Protein AF-A0A7S0L7X0-F1 (afdb_monomer)

Nearest PDB structures (foldseek):
  5m4y-assembly2_C  TM=2.530E-01  e=4.566E-01  Saccharomyces cerevisiae S288C
  5lg4-assembly1_A  TM=1.863E-01  e=3.570E-01  Saccharomyces cerevisiae S288C
  5k7f-assembly1_B  TM=2.219E-01  e=9.167E+00  Myxococcus xanthus DK 1622

Structure (mmCIF, N/CA/C/O backbone):
data_AF-A0A7S0L7X0-F1
#
_entry.id   AF-A0A7S0L7X0-F1
#
loop_
_atom_site.group_PDB
_atom_site.id
_atom_site.type_symbol
_atom_site.label_atom_id
_atom_site.label_alt_id
_atom_site.label_comp_id
_atom_site.label_asym_id
_atom_site.label_entity_id
_atom_site.label_seq_id
_atom_site.pdbx_PDB_ins_code
_atom_site.Cartn_x
_atom_site.Cartn_y
_atom_site.Cartn_z
_atom_site.occupancy
_atom_site.B_iso_or_equiv
_atom_site.auth_seq_id
_atom_site.auth_comp_id
_atom_site.auth_asym_id
_atom_site.auth_atom_id
_atom_site.pdbx_PDB_model_num
ATOM 1 N N . MET A 1 1 ? 13.915 9.992 -20.820 1.00 37.34 1 MET A N 1
ATOM 2 C CA . MET A 1 1 ? 14.394 9.676 -19.458 1.00 37.34 1 MET A CA 1
ATOM 3 C C . MET A 1 1 ? 13.576 10.520 -18.500 1.00 37.34 1 MET A C 1
ATOM 5 O O . MET A 1 1 ? 13.513 11.726 -18.700 1.00 37.34 1 MET A O 1
ATOM 9 N N . VAL A 1 2 ? 12.856 9.894 -17.574 1.00 39.81 2 VAL A N 1
ATOM 10 C CA . VAL A 1 2 ? 11.897 10.579 -16.695 1.00 39.81 2 VAL A CA 1
ATOM 11 C C . VAL A 1 2 ? 12.652 11.236 -15.546 1.00 39.81 2 VAL A C 1
ATOM 13 O O . VAL A 1 2 ? 13.370 10.554 -14.815 1.00 39.81 2 VAL A O 1
ATOM 16 N N . ASP A 1 3 ? 12.517 12.552 -15.397 1.00 44.00 3 ASP A N 1
ATOM 17 C CA . ASP A 1 3 ? 13.155 13.296 -14.312 1.00 44.00 3 ASP A CA 1
ATOM 18 C C . ASP A 1 3 ? 12.293 13.250 -13.047 1.00 44.00 3 ASP A C 1
ATOM 20 O O . ASP A 1 3 ? 11.391 14.060 -12.827 1.00 44.00 3 ASP A O 1
ATOM 24 N N . TYR A 1 4 ? 12.601 12.283 -12.190 1.00 47.22 4 TYR A N 1
ATOM 25 C CA . TYR A 1 4 ? 11.937 12.124 -10.906 1.00 47.22 4 TYR A CA 1
ATOM 26 C C . TYR A 1 4 ? 12.485 13.081 -9.821 1.00 47.22 4 TYR A C 1
ATOM 28 O O . TYR A 1 4 ? 11.919 13.151 -8.728 1.00 47.22 4 TYR A O 1
ATOM 36 N N . SER A 1 5 ? 13.554 13.854 -10.066 1.00 46.22 5 SER A N 1
ATOM 37 C CA . SER A 1 5 ? 14.105 14.804 -9.075 1.00 46.22 5 SER A CA 1
ATOM 38 C C . SER A 1 5 ? 13.151 15.966 -8.750 1.00 46.22 5 SER A C 1
ATOM 40 O O . SER A 1 5 ? 13.229 16.558 -7.674 1.00 46.22 5 SER A O 1
ATOM 42 N N . ARG A 1 6 ? 12.172 16.219 -9.628 1.00 50.03 6 ARG A N 1
ATOM 43 C CA . ARG A 1 6 ? 11.095 17.211 -9.453 1.00 50.03 6 ARG A CA 1
ATOM 44 C C . ARG A 1 6 ? 10.062 16.869 -8.376 1.00 50.03 6 ARG A C 1
ATOM 46 O O . ARG A 1 6 ? 9.254 17.724 -8.030 1.00 50.03 6 ARG A O 1
ATOM 53 N N . TRP A 1 7 ? 10.083 15.648 -7.843 1.00 43.09 7 TRP A N 1
ATOM 54 C CA . TRP A 1 7 ? 9.251 15.261 -6.698 1.00 43.09 7 TRP A CA 1
ATOM 55 C C . TRP A 1 7 ? 9.710 15.918 -5.387 1.00 43.09 7 TRP A C 1
ATOM 57 O O . TRP A 1 7 ? 8.875 16.127 -4.514 1.00 43.09 7 TRP A O 1
ATOM 67 N N . ASP A 1 8 ? 11.001 16.261 -5.276 1.00 45.56 8 ASP A N 1
ATOM 68 C CA . ASP A 1 8 ? 11.625 16.781 -4.046 1.00 45.56 8 ASP A CA 1
ATOM 69 C C . ASP A 1 8 ? 11.957 18.280 -4.099 1.00 45.56 8 ASP A C 1
ATOM 71 O O . ASP A 1 8 ? 12.178 18.893 -3.061 1.00 45.56 8 ASP A O 1
ATOM 75 N N . LYS A 1 9 ? 12.036 18.879 -5.293 1.00 42.06 9 LYS A N 1
ATOM 76 C CA . LYS A 1 9 ? 12.551 20.244 -5.491 1.00 42.06 9 LYS A CA 1
ATOM 77 C C . LYS A 1 9 ? 11.525 21.165 -6.130 1.00 42.06 9 LYS A C 1
ATOM 79 O O . LYS A 1 9 ? 11.703 21.553 -7.278 1.00 42.06 9 LYS A O 1
ATOM 84 N N . LEU A 1 10 ? 10.454 21.495 -5.425 1.00 45.44 10 LEU A N 1
ATOM 85 C CA . LEU A 1 10 ? 9.583 22.610 -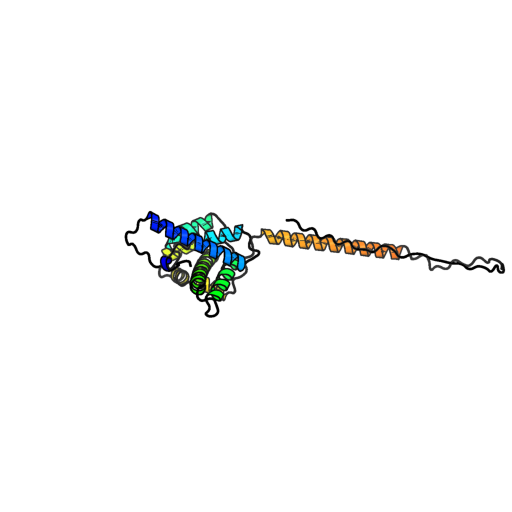5.806 1.00 45.44 10 LEU A CA 1
ATOM 86 C C . LEU A 1 10 ? 8.999 23.234 -4.533 1.00 45.44 10 LEU A C 1
ATOM 88 O O . LEU A 1 10 ? 7.785 23.188 -4.324 1.00 45.44 10 LEU A O 1
ATOM 92 N N . ASP A 1 11 ? 9.889 23.748 -3.685 1.00 45.72 11 ASP A N 1
ATOM 93 C CA . ASP A 1 11 ? 9.537 24.768 -2.700 1.00 45.72 11 ASP A CA 1
ATOM 94 C C . ASP A 1 11 ? 9.207 26.062 -3.470 1.00 45.72 11 ASP A C 1
ATOM 96 O O . ASP A 1 11 ? 10.020 26.523 -4.266 1.00 45.72 11 ASP A O 1
ATOM 100 N N . ASP A 1 12 ? 7.964 26.523 -3.314 1.00 48.97 12 ASP A N 1
ATOM 101 C CA . ASP A 1 12 ? 7.404 27.891 -3.329 1.00 48.97 12 ASP A CA 1
ATOM 102 C C . ASP A 1 12 ? 8.029 29.059 -4.136 1.00 48.97 12 ASP A C 1
ATOM 104 O O . ASP A 1 12 ? 7.684 30.210 -3.874 1.00 48.97 12 ASP A O 1
ATOM 108 N N . ASP A 1 13 ? 8.835 28.831 -5.171 1.00 47.91 13 ASP A N 1
ATOM 109 C CA . ASP A 1 13 ? 9.293 29.915 -6.054 1.00 47.91 13 ASP A CA 1
ATOM 110 C C . ASP A 1 13 ? 8.372 30.055 -7.283 1.00 47.91 13 ASP A C 1
ATOM 112 O O . ASP A 1 13 ? 8.440 29.247 -8.208 1.00 47.91 13 ASP A O 1
ATOM 116 N N . GLU A 1 14 ? 7.486 31.063 -7.230 1.00 49.62 14 GLU A N 1
ATOM 117 C CA . GLU A 1 14 ? 6.686 31.792 -8.255 1.00 49.62 14 GLU A CA 1
ATOM 118 C C . GLU A 1 14 ? 6.699 31.351 -9.747 1.00 49.62 14 GLU A C 1
ATOM 120 O O . GLU A 1 14 ? 6.645 32.176 -10.660 1.00 49.62 14 GLU A O 1
ATOM 125 N N . ALA A 1 15 ? 6.715 30.061 -10.061 1.00 52.47 15 ALA A N 1
ATOM 126 C CA . ALA A 1 15 ? 6.406 29.570 -11.399 1.00 52.47 15 ALA A CA 1
ATOM 127 C C . ALA A 1 15 ? 4.881 29.552 -11.602 1.00 52.47 15 ALA A C 1
ATOM 129 O O . ALA A 1 15 ? 4.137 29.257 -10.663 1.00 52.47 15 ALA A O 1
ATOM 130 N N . ASP A 1 16 ? 4.418 29.868 -12.822 1.00 58.78 16 ASP A N 1
ATOM 131 C CA . ASP A 1 16 ? 2.996 29.876 -13.194 1.00 58.78 16 ASP A CA 1
ATOM 132 C C . ASP A 1 16 ? 2.321 28.612 -12.648 1.00 58.78 16 ASP A C 1
ATOM 134 O O . ASP A 1 16 ? 2.636 27.483 -13.049 1.00 58.78 16 ASP A O 1
ATOM 138 N N . ALA A 1 17 ? 1.428 28.807 -11.671 1.00 62.12 17 ALA A N 1
ATOM 139 C CA . ALA A 1 17 ? 0.816 27.736 -10.894 1.00 62.12 17 ALA A CA 1
ATOM 140 C C . ALA A 1 17 ? 0.155 26.682 -11.797 1.00 62.12 17 ALA A C 1
ATOM 142 O O . ALA A 1 17 ? 0.047 25.514 -11.418 1.00 62.12 17 ALA A O 1
ATOM 143 N N . THR A 1 18 ? -0.231 27.080 -13.011 1.00 68.12 18 THR A N 1
ATOM 144 C CA . THR A 1 18 ? -0.828 26.225 -14.035 1.00 68.12 18 THR A CA 1
ATOM 145 C C . THR A 1 18 ? 0.190 25.270 -14.669 1.00 68.12 18 THR A C 1
ATOM 147 O O . THR A 1 18 ? -0.082 24.073 -14.786 1.00 68.12 18 THR A O 1
ATOM 150 N N . GLU A 1 19 ? 1.382 25.754 -15.034 1.00 68.75 19 GLU A N 1
ATOM 151 C CA . GLU A 1 19 ? 2.437 24.937 -15.654 1.00 68.75 19 GLU A CA 1
ATOM 152 C C . GLU A 1 19 ? 3.078 23.978 -14.644 1.00 68.75 19 GLU A C 1
ATOM 154 O O . GLU A 1 19 ? 3.284 22.795 -14.936 1.00 68.75 19 GLU A O 1
ATOM 159 N N . VAL A 1 20 ? 3.316 24.452 -13.416 1.00 67.69 20 VAL A N 1
ATOM 160 C CA . VAL A 1 20 ? 3.828 23.621 -12.316 1.00 67.69 20 VAL A CA 1
ATOM 161 C C . VAL A 1 20 ? 2.839 22.509 -11.973 1.00 67.69 20 VAL A C 1
ATOM 163 O O . VAL A 1 20 ? 3.233 21.356 -11.775 1.00 67.69 20 VAL A O 1
ATOM 166 N N . TYR A 1 21 ? 1.543 22.825 -11.934 1.00 70.12 21 TYR A N 1
ATOM 167 C CA . TYR A 1 21 ? 0.498 21.840 -11.680 1.00 70.12 21 TYR A CA 1
ATOM 168 C C . TYR A 1 21 ? 0.404 20.793 -12.796 1.00 70.12 21 TYR A C 1
ATOM 170 O O . TYR A 1 21 ? 0.360 19.596 -12.502 1.00 70.12 21 TYR A O 1
ATOM 178 N N . ALA A 1 22 ? 0.433 21.209 -14.066 1.00 74.56 22 ALA A N 1
ATOM 179 C CA . ALA A 1 22 ? 0.397 20.291 -15.204 1.00 74.56 22 ALA A CA 1
ATOM 180 C C . ALA A 1 22 ? 1.602 19.334 -15.208 1.00 74.56 22 ALA A C 1
ATOM 182 O O . ALA A 1 22 ? 1.437 18.124 -15.390 1.00 74.56 22 ALA A O 1
ATOM 183 N N . ALA A 1 23 ? 2.803 19.845 -14.919 1.00 73.56 23 ALA A N 1
ATOM 184 C CA . ALA A 1 23 ? 4.006 19.026 -14.795 1.00 73.56 23 ALA A CA 1
ATOM 185 C C . ALA A 1 23 ? 3.910 18.020 -13.631 1.00 73.56 23 ALA A C 1
ATOM 187 O O . ALA A 1 23 ? 4.260 16.847 -13.796 1.00 73.56 23 ALA A O 1
ATOM 188 N N . ARG A 1 24 ? 3.386 18.446 -12.470 1.00 68.75 24 ARG A N 1
ATOM 189 C CA . ARG A 1 24 ? 3.146 17.568 -11.309 1.00 68.75 24 ARG A CA 1
ATOM 190 C C . ARG A 1 24 ? 2.143 16.464 -11.635 1.00 68.75 24 ARG A C 1
ATOM 192 O O . ARG A 1 24 ? 2.387 15.304 -11.308 1.00 68.75 24 ARG A O 1
ATOM 199 N N . LEU A 1 25 ? 1.047 16.803 -12.310 1.00 75.94 25 LEU A N 1
ATOM 200 C CA . LEU A 1 25 ? 0.024 15.838 -12.706 1.00 75.94 25 LEU A CA 1
ATOM 201 C C . LEU A 1 25 ? 0.570 14.818 -13.713 1.00 75.94 25 LEU A C 1
ATOM 203 O O . LEU A 1 25 ? 0.337 13.622 -13.554 1.00 75.94 25 LEU A O 1
ATOM 207 N N . SER A 1 26 ? 1.342 15.270 -14.706 1.00 79.12 26 SER A N 1
ATOM 208 C CA . SER A 1 26 ? 1.992 14.382 -15.675 1.00 79.12 26 SER A CA 1
ATOM 209 C C . SER A 1 26 ? 2.943 13.400 -14.990 1.00 79.12 26 SER A C 1
ATOM 211 O O . SER A 1 26 ? 2.874 12.201 -15.249 1.00 79.12 26 SER A O 1
ATOM 213 N N . SER A 1 27 ? 3.789 13.885 -14.075 1.00 77.38 27 SER A N 1
ATOM 214 C CA . SER A 1 27 ? 4.730 13.026 -13.349 1.00 77.38 27 SER A CA 1
ATOM 215 C C . SER A 1 27 ? 4.021 12.053 -12.401 1.00 77.38 27 SER A C 1
ATOM 217 O O . SER A 1 27 ? 4.417 10.894 -12.288 1.00 77.38 27 SER A O 1
ATOM 219 N N . HIS A 1 28 ? 2.929 12.482 -11.760 1.00 81.81 28 HIS A N 1
ATOM 220 C CA . HIS A 1 28 ? 2.091 11.600 -10.950 1.00 81.81 28 HIS A CA 1
ATOM 221 C C . HIS A 1 28 ? 1.480 10.470 -11.789 1.00 81.81 28 HIS A C 1
ATOM 223 O O . HIS A 1 28 ? 1.587 9.304 -11.414 1.00 81.81 28 HIS A O 1
ATOM 229 N N . ASN A 1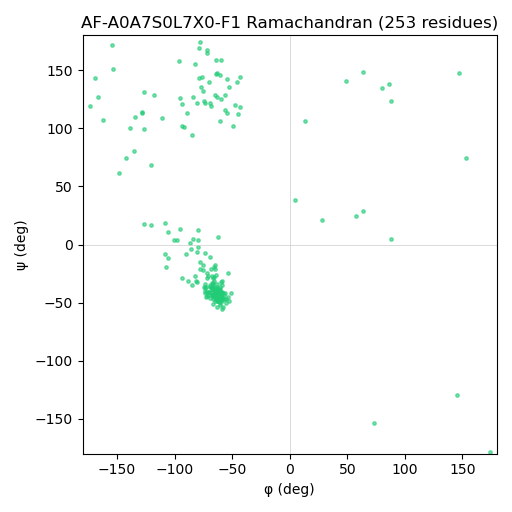 29 ? 0.885 10.798 -12.939 1.00 84.38 29 ASN A N 1
ATOM 230 C CA . ASN A 1 29 ? 0.269 9.812 -13.829 1.00 84.38 29 ASN A CA 1
ATOM 231 C C . ASN A 1 29 ? 1.289 8.795 -14.354 1.00 84.38 29 ASN A C 1
ATOM 233 O O . ASN A 1 29 ? 0.994 7.604 -14.425 1.00 84.38 29 ASN A O 1
ATOM 237 N N . GLU A 1 30 ? 2.498 9.250 -14.675 1.00 85.56 30 GLU A N 1
ATOM 238 C CA . GLU A 1 30 ? 3.586 8.375 -15.098 1.00 85.56 30 GLU A CA 1
ATOM 239 C C . GLU A 1 30 ? 4.012 7.408 -13.987 1.00 85.56 30 GLU A C 1
ATOM 241 O O . GLU A 1 30 ? 4.076 6.199 -14.218 1.00 85.56 30 GLU A O 1
ATOM 246 N N . SER A 1 31 ? 4.200 7.897 -12.757 1.00 85.81 31 SER A N 1
ATOM 247 C CA . SER A 1 31 ? 4.483 7.034 -11.604 1.00 85.81 31 SER A CA 1
ATOM 248 C C . SER A 1 31 ? 3.370 6.015 -11.359 1.00 85.81 31 SER A C 1
ATOM 250 O O . SER A 1 31 ? 3.656 4.844 -11.115 1.00 85.81 31 SER A O 1
ATOM 252 N N . MET A 1 32 ? 2.103 6.420 -11.470 1.00 90.94 32 MET A N 1
ATOM 253 C CA . MET A 1 32 ? 0.970 5.502 -11.315 1.00 90.94 32 MET A CA 1
ATOM 254 C C . MET A 1 32 ? 0.918 4.444 -12.425 1.00 90.94 32 MET A C 1
ATOM 256 O O . MET A 1 32 ? 0.608 3.291 -12.135 1.00 90.94 32 MET A O 1
ATOM 260 N N . SER A 1 33 ? 1.267 4.800 -13.665 1.00 92.25 33 SER A N 1
ATOM 261 C CA . SER A 1 33 ? 1.371 3.856 -14.788 1.00 92.25 33 SER A CA 1
ATOM 262 C C . SER A 1 33 ? 2.458 2.807 -14.547 1.00 92.25 33 SER A C 1
ATOM 264 O O . SER A 1 33 ? 2.238 1.608 -14.714 1.00 92.25 33 SER A O 1
ATOM 266 N N . VAL A 1 34 ? 3.619 3.241 -14.053 1.00 92.00 34 VAL A N 1
ATOM 267 C CA . VAL A 1 34 ? 4.702 2.329 -13.679 1.00 92.00 34 VAL A CA 1
ATOM 268 C C . VAL A 1 34 ? 4.278 1.398 -12.547 1.00 92.00 34 VAL A C 1
ATOM 270 O O . VAL A 1 34 ? 4.498 0.193 -12.642 1.00 92.00 34 VAL A O 1
ATOM 273 N N . ILE A 1 35 ? 3.685 1.942 -11.480 1.00 94.50 35 ILE A N 1
ATOM 274 C CA . ILE A 1 35 ? 3.211 1.141 -10.346 1.00 94.50 35 ILE A CA 1
ATOM 275 C C . ILE A 1 35 ? 2.193 0.108 -10.832 1.00 94.50 35 ILE A C 1
ATOM 277 O O . ILE A 1 35 ? 2.252 -1.039 -10.404 1.00 94.50 35 ILE A O 1
ATOM 281 N N . ALA A 1 36 ? 1.299 0.479 -11.752 1.00 95.50 36 ALA A N 1
ATOM 282 C CA . ALA A 1 36 ? 0.343 -0.445 -12.353 1.00 95.50 36 ALA A CA 1
ATOM 283 C C . ALA A 1 36 ? 1.038 -1.586 -13.113 1.00 95.50 36 ALA A C 1
ATOM 285 O O . ALA A 1 36 ? 0.677 -2.745 -12.910 1.00 95.50 36 ALA A O 1
ATOM 286 N N . SER A 1 37 ? 2.049 -1.267 -13.934 1.00 95.25 37 SER A N 1
ATOM 287 C CA . SER A 1 37 ? 2.852 -2.261 -14.665 1.00 95.25 37 SER A CA 1
ATOM 288 C C . SER A 1 37 ? 3.515 -3.240 -13.705 1.00 95.25 37 SER A C 1
ATOM 290 O O . SER A 1 37 ? 3.289 -4.441 -13.793 1.00 95.25 37 SER A O 1
ATOM 292 N N . TRP A 1 38 ? 4.254 -2.733 -12.716 1.00 95.75 38 TRP A N 1
ATOM 293 C CA . TRP A 1 38 ? 4.978 -3.576 -11.764 1.00 95.75 38 TRP A CA 1
ATOM 294 C C . TRP A 1 38 ? 4.049 -4.376 -10.859 1.00 95.75 38 TRP A C 1
ATOM 296 O O . TRP A 1 38 ? 4.360 -5.508 -10.503 1.00 95.75 38 TRP A O 1
ATOM 306 N N . LEU A 1 39 ? 2.885 -3.822 -10.516 1.00 95.56 39 LEU A N 1
ATOM 307 C CA . LEU A 1 39 ? 1.874 -4.540 -9.756 1.00 95.56 39 LEU A CA 1
ATOM 308 C C . LEU A 1 39 ? 1.323 -5.732 -10.549 1.00 95.56 39 LEU A C 1
ATOM 310 O O . LEU A 1 39 ? 1.150 -6.802 -9.971 1.00 95.56 39 LEU A O 1
ATOM 314 N N . LYS A 1 40 ? 1.077 -5.557 -11.853 1.00 95.19 40 LYS A N 1
ATOM 315 C CA . LYS A 1 40 ? 0.649 -6.627 -12.766 1.00 95.19 40 LYS A CA 1
ATOM 316 C C . LYS A 1 40 ? 1.754 -7.640 -13.042 1.00 95.19 40 LYS A C 1
ATOM 318 O O . LYS A 1 40 ? 1.477 -8.830 -13.054 1.00 95.19 40 LYS A O 1
ATOM 323 N N . GLU A 1 41 ? 2.992 -7.197 -13.220 1.00 94.19 41 GLU A N 1
ATOM 324 C CA . GLU A 1 41 ? 4.145 -8.090 -13.386 1.00 94.19 41 GLU A CA 1
ATOM 325 C C . GLU A 1 41 ? 4.352 -8.965 -12.145 1.00 94.19 41 GLU A C 1
ATOM 327 O O . GLU A 1 41 ? 4.549 -10.171 -12.264 1.00 94.19 41 GLU A O 1
ATOM 332 N N . ALA A 1 42 ? 4.249 -8.374 -10.952 1.00 93.94 42 ALA A N 1
ATOM 333 C CA . ALA A 1 42 ? 4.371 -9.092 -9.688 1.00 93.94 42 ALA A CA 1
ATOM 334 C C . ALA A 1 42 ? 3.125 -9.934 -9.349 1.00 93.94 42 ALA A C 1
ATOM 336 O O . ALA A 1 42 ? 3.189 -10.819 -8.500 1.00 93.94 42 ALA A O 1
ATOM 337 N N . ASN A 1 43 ? 1.982 -9.662 -9.992 1.00 95.69 43 ASN A N 1
ATOM 338 C CA . ASN A 1 43 ? 0.718 -10.367 -9.772 1.00 95.69 43 ASN A CA 1
ATOM 339 C C . ASN A 1 43 ? -0.047 -10.564 -11.101 1.00 95.69 43 ASN A C 1
ATOM 341 O O . ASN A 1 43 ? -1.049 -9.876 -11.333 1.00 95.69 43 ASN A O 1
ATOM 345 N N . PRO A 1 44 ? 0.383 -11.497 -11.974 1.00 94.00 44 PRO A N 1
ATOM 346 C CA . PRO A 1 44 ? -0.186 -11.648 -13.320 1.00 94.00 44 PRO A CA 1
ATOM 347 C C . PRO A 1 44 ? -1.692 -11.934 -13.325 1.00 94.00 44 PRO A C 1
ATOM 349 O O . PRO A 1 44 ? -2.426 -11.418 -14.169 1.00 94.00 44 PRO A O 1
ATOM 352 N N . ASP A 1 45 ? -2.158 -12.689 -12.328 1.00 93.12 45 ASP A N 1
ATOM 353 C CA . ASP A 1 45 ? -3.555 -13.106 -12.188 1.00 93.12 45 ASP A CA 1
ATOM 354 C C . ASP A 1 45 ? -4.431 -12.082 -11.443 1.00 93.12 45 ASP A C 1
ATOM 356 O O . ASP A 1 45 ? -5.618 -12.323 -11.218 1.00 93.12 45 ASP A O 1
ATOM 360 N N . LEU A 1 46 ? -3.877 -10.933 -11.031 1.00 93.12 46 LEU A N 1
ATOM 361 C CA . LEU A 1 46 ? -4.620 -9.929 -10.271 1.00 93.12 46 LEU A CA 1
ATOM 362 C C . LEU A 1 46 ? -5.682 -9.262 -11.162 1.00 93.12 46 LEU A C 1
ATOM 364 O O . LEU A 1 46 ? -5.317 -8.633 -12.160 1.00 93.12 46 LEU A O 1
ATOM 368 N N . PRO A 1 47 ? -6.982 -9.313 -10.816 1.00 93.75 47 PRO A N 1
ATOM 369 C CA . PRO A 1 47 ? -8.027 -8.692 -11.627 1.00 93.75 47 PRO A CA 1
ATOM 370 C C . PRO A 1 47 ? -7.836 -7.176 -11.775 1.00 93.75 47 PRO A C 1
ATOM 372 O O . PRO A 1 47 ? -7.429 -6.497 -10.830 1.00 93.75 47 PRO A O 1
ATOM 375 N N . ASP A 1 48 ? -8.200 -6.617 -12.933 1.00 92.81 48 ASP A N 1
ATOM 376 C CA . ASP A 1 48 ? -8.039 -5.179 -13.229 1.00 92.81 48 ASP A CA 1
ATOM 377 C C . ASP A 1 48 ? -8.782 -4.273 -12.236 1.00 92.81 48 ASP A C 1
ATOM 379 O O . ASP A 1 48 ? -8.327 -3.171 -11.911 1.00 92.81 48 ASP A O 1
ATOM 383 N N . GLU A 1 49 ? -9.908 -4.747 -11.698 1.00 92.50 49 GLU A N 1
ATOM 384 C CA . GLU A 1 49 ? -10.651 -4.048 -10.649 1.00 92.50 49 GLU A CA 1
ATOM 385 C C . GLU A 1 49 ? -9.834 -3.933 -9.353 1.00 92.50 49 GLU A C 1
ATOM 387 O O . GLU A 1 49 ? -9.804 -2.866 -8.734 1.00 92.50 49 GLU A O 1
ATOM 392 N N . GLN A 1 50 ? -9.114 -4.993 -8.968 1.00 92.81 50 GLN A N 1
ATOM 393 C CA . GLN A 1 50 ? -8.248 -4.979 -7.787 1.00 92.81 50 GLN A CA 1
ATOM 394 C C . GLN A 1 50 ? -7.022 -4.092 -8.010 1.00 92.81 50 GLN A C 1
ATOM 396 O O . GLN A 1 50 ? -6.688 -3.297 -7.131 1.00 92.81 50 GLN A O 1
ATOM 401 N N . VAL A 1 51 ? -6.417 -4.145 -9.202 1.00 94.69 51 VAL A N 1
ATOM 402 C CA . VAL A 1 51 ? -5.351 -3.213 -9.609 1.00 94.69 51 VAL A CA 1
ATOM 403 C C . VAL A 1 51 ? -5.833 -1.770 -9.474 1.00 94.69 51 VAL A C 1
ATOM 405 O O . VAL A 1 51 ? -5.199 -0.960 -8.804 1.00 94.69 51 VAL A O 1
ATOM 408 N N . THR A 1 52 ? -7.003 -1.449 -10.027 1.00 94.12 52 THR A N 1
ATOM 409 C CA . THR A 1 52 ? -7.596 -0.106 -9.939 1.00 94.12 52 THR A CA 1
ATOM 410 C C . THR A 1 52 ? -7.859 0.306 -8.489 1.00 94.12 52 THR A C 1
ATOM 412 O O . THR A 1 52 ? -7.596 1.451 -8.109 1.00 94.12 52 THR A O 1
ATOM 415 N N . GLY A 1 53 ? -8.363 -0.615 -7.662 1.00 93.50 53 GLY A N 1
ATOM 416 C CA . GLY A 1 53 ? -8.578 -0.398 -6.232 1.00 93.50 53 GLY A CA 1
ATOM 417 C C . GLY A 1 53 ? -7.281 -0.072 -5.490 1.00 93.50 53 GLY A C 1
ATOM 418 O O . GLY A 1 53 ? -7.240 0.883 -4.713 1.00 93.50 53 GLY A O 1
ATOM 419 N N . MET A 1 54 ? -6.205 -0.799 -5.788 1.00 94.56 54 MET A N 1
ATOM 420 C CA . MET A 1 54 ? -4.880 -0.563 -5.218 1.00 94.56 54 MET A CA 1
ATOM 421 C C . MET A 1 54 ? -4.266 0.755 -5.664 1.00 94.56 54 MET A C 1
ATOM 423 O O . MET A 1 54 ? -3.790 1.512 -4.825 1.00 94.56 54 MET A O 1
ATOM 427 N N . LEU A 1 55 ? -4.310 1.067 -6.960 1.00 94.19 55 LEU A N 1
ATOM 428 C CA . LEU A 1 55 ? -3.790 2.331 -7.478 1.00 94.19 55 LEU A CA 1
ATOM 429 C C . LEU A 1 55 ? -4.533 3.515 -6.863 1.00 94.19 55 LEU A C 1
ATOM 431 O O . LEU A 1 55 ? -3.912 4.500 -6.475 1.00 94.19 55 LEU A O 1
ATOM 435 N N . ARG A 1 56 ? -5.856 3.403 -6.700 1.00 93.25 56 ARG A N 1
ATOM 436 C CA . ARG A 1 56 ? -6.649 4.418 -6.003 1.00 93.25 56 ARG A CA 1
ATOM 437 C C . ARG A 1 56 ? -6.220 4.558 -4.549 1.00 93.25 56 ARG A C 1
ATOM 439 O O . ARG A 1 56 ? -6.024 5.679 -4.093 1.00 93.25 56 ARG A O 1
ATOM 446 N N . PHE A 1 57 ? -6.047 3.440 -3.845 1.00 94.06 57 PHE A N 1
ATOM 447 C CA . PHE A 1 57 ? -5.571 3.445 -2.468 1.00 94.06 57 PHE A CA 1
ATOM 448 C C . PHE A 1 57 ? -4.202 4.118 -2.352 1.00 94.06 57 PHE A C 1
ATOM 450 O O . PHE A 1 57 ? -4.078 5.033 -1.549 1.00 94.06 57 PHE A O 1
ATOM 457 N N . ILE A 1 58 ? -3.227 3.759 -3.192 1.00 93.12 58 ILE A N 1
ATOM 458 C CA . ILE A 1 58 ? -1.887 4.368 -3.243 1.00 93.12 58 ILE A CA 1
ATOM 459 C C . ILE A 1 58 ? -1.965 5.873 -3.553 1.00 93.12 58 ILE A C 1
ATOM 461 O O . ILE A 1 58 ? -1.348 6.684 -2.862 1.00 93.12 58 ILE A O 1
ATOM 465 N N . ALA A 1 59 ? -2.764 6.273 -4.546 1.00 90.12 59 ALA A N 1
ATOM 466 C CA . ALA A 1 59 ? -2.911 7.674 -4.941 1.00 90.12 59 ALA A CA 1
ATOM 467 C C . ALA A 1 59 ? -3.563 8.545 -3.850 1.00 90.12 59 ALA A C 1
ATOM 469 O O . ALA A 1 59 ? -3.251 9.731 -3.728 1.00 90.12 59 ALA A O 1
ATOM 470 N N . THR A 1 60 ? -4.457 7.976 -3.035 1.00 89.31 60 THR A N 1
ATOM 471 C CA . THR A 1 60 ? -5.084 8.691 -1.912 1.00 89.31 60 THR A CA 1
ATOM 472 C C . THR A 1 60 ? -4.051 9.102 -0.858 1.00 89.31 60 THR A C 1
ATOM 474 O O . THR A 1 60 ? -4.079 10.227 -0.354 1.00 89.31 60 THR A O 1
ATOM 477 N N . GLN A 1 61 ? -3.097 8.224 -0.566 1.00 84.56 61 GLN A N 1
ATOM 478 C CA . GLN A 1 61 ? -2.073 8.440 0.463 1.00 84.56 61 GLN A CA 1
ATOM 479 C C . GLN A 1 61 ? -0.879 9.237 -0.062 1.00 84.56 61 GLN A C 1
ATOM 481 O O . GLN A 1 61 ? -0.344 10.067 0.666 1.00 84.56 61 GLN A O 1
ATOM 486 N N . HIS A 1 62 ? -0.485 9.054 -1.325 1.00 70.94 62 HIS A N 1
ATOM 487 C CA . HIS A 1 62 ? 0.769 9.609 -1.822 1.00 70.94 62 HIS A CA 1
ATOM 488 C C . HIS A 1 62 ? 0.590 10.744 -2.843 1.00 70.94 62 HIS A C 1
ATOM 490 O O . HIS A 1 62 ? 0.231 10.520 -3.999 1.00 70.94 62 HIS A O 1
ATOM 496 N N . ARG A 1 63 ? 0.910 11.980 -2.427 1.00 58.28 63 ARG A N 1
ATOM 497 C CA . ARG A 1 63 ? 0.992 13.164 -3.310 1.00 58.28 63 ARG A CA 1
ATOM 498 C C . ARG A 1 63 ? 2.317 13.945 -3.233 1.00 58.28 63 ARG A C 1
ATOM 500 O O . ARG A 1 63 ? 2.352 15.087 -3.677 1.00 58.28 63 ARG A O 1
ATOM 507 N N . GLY A 1 64 ? 3.402 13.370 -2.701 1.00 59.69 64 GLY A N 1
ATOM 508 C CA . GLY A 1 64 ? 4.714 14.042 -2.701 1.00 59.69 64 GLY A CA 1
ATOM 509 C C . GLY A 1 64 ? 5.587 13.763 -1.475 1.00 59.69 64 GLY A C 1
ATOM 510 O O . GLY A 1 64 ? 5.780 12.611 -1.107 1.00 59.69 64 GLY A O 1
ATOM 511 N N . THR A 1 65 ? 6.098 14.829 -0.850 1.00 55.19 65 THR A N 1
ATOM 512 C CA . THR A 1 65 ? 7.223 14.865 0.113 1.00 55.19 65 THR A CA 1
ATOM 513 C C . THR A 1 65 ? 6.876 14.558 1.577 1.00 55.19 65 THR A C 1
ATOM 515 O O . THR A 1 65 ? 7.726 14.676 2.463 1.00 55.19 65 THR A O 1
ATOM 518 N N . GLN A 1 66 ? 5.629 14.194 1.887 1.00 62.81 66 GLN A N 1
ATOM 519 C CA . GLN A 1 66 ? 5.211 14.036 3.282 1.00 62.81 66 GLN A CA 1
ATOM 520 C C . GLN A 1 66 ? 5.716 12.730 3.900 1.00 62.81 66 GLN A C 1
ATOM 522 O O . GLN A 1 66 ? 5.610 11.658 3.311 1.00 62.81 66 GLN A O 1
ATOM 527 N N . LYS A 1 67 ? 6.227 12.828 5.134 1.00 70.06 67 LYS A N 1
ATOM 528 C CA . LYS A 1 67 ? 6.806 11.696 5.878 1.00 70.06 67 LYS A CA 1
ATOM 529 C C . LYS A 1 67 ? 5.774 10.643 6.306 1.00 70.06 67 LYS A C 1
ATOM 531 O O . LYS A 1 67 ? 6.154 9.520 6.612 1.00 70.06 67 LYS A O 1
ATOM 536 N N . ASN A 1 68 ? 4.492 11.004 6.383 1.00 79.69 68 ASN A N 1
ATOM 537 C CA . ASN A 1 68 ? 3.394 10.114 6.765 1.00 79.69 68 ASN A CA 1
ATOM 538 C C . ASN A 1 68 ? 2.062 10.598 6.160 1.00 79.69 68 ASN A C 1
ATOM 540 O O . ASN A 1 68 ? 1.984 11.706 5.630 1.00 79.69 68 ASN A O 1
ATOM 544 N N . ASN A 1 69 ? 1.004 9.787 6.281 1.00 85.06 69 ASN A N 1
ATOM 545 C CA . ASN A 1 69 ? -0.301 10.095 5.686 1.00 85.06 69 ASN A CA 1
ATOM 546 C C . ASN A 1 69 ? -1.291 10.779 6.650 1.00 85.06 69 ASN A C 1
ATOM 548 O O . ASN A 1 69 ? -2.478 10.870 6.335 1.00 85.06 69 ASN A O 1
ATOM 552 N N . VAL A 1 70 ? -0.848 11.288 7.809 1.00 87.12 70 VAL A N 1
ATOM 553 C CA . VAL A 1 70 ? -1.739 11.950 8.785 1.00 87.12 70 VAL A CA 1
ATOM 554 C C . VAL A 1 70 ? -2.485 13.148 8.175 1.00 87.12 70 VAL A C 1
ATOM 556 O O . VAL A 1 70 ? -3.700 13.241 8.375 1.00 87.12 70 VAL A O 1
ATOM 559 N N . PRO A 1 71 ? -1.857 14.019 7.357 1.00 88.00 71 PRO A N 1
ATOM 560 C CA . PRO A 1 71 ? -2.579 15.115 6.700 1.00 88.00 71 PRO A CA 1
ATOM 561 C C . PRO A 1 71 ? -3.636 14.640 5.690 1.00 88.00 71 PRO A C 1
ATOM 563 O O . PRO A 1 71 ? -4.541 15.390 5.336 1.00 88.00 71 PRO A O 1
ATOM 566 N N . ARG A 1 72 ? -3.553 13.379 5.246 1.00 87.31 72 ARG A N 1
ATOM 567 C CA . ARG A 1 72 ? -4.448 12.742 4.264 1.00 87.31 72 ARG A CA 1
ATOM 568 C C . ARG A 1 72 ? -5.502 11.848 4.919 1.00 87.31 72 ARG A C 1
ATOM 570 O O . ARG A 1 72 ? -6.297 11.219 4.224 1.00 87.31 72 ARG A O 1
ATOM 577 N N . ALA A 1 73 ? -5.549 11.815 6.249 1.00 91.50 73 ALA A N 1
ATOM 578 C CA . ALA A 1 73 ? -6.429 10.947 7.020 1.00 91.50 73 ALA A CA 1
ATOM 579 C C . ALA A 1 73 ? -7.905 11.025 6.593 1.00 91.50 73 ALA A C 1
ATOM 581 O O . ALA A 1 73 ? -8.546 9.989 6.463 1.00 91.50 73 ALA A O 1
ATOM 582 N N . GLN A 1 74 ? -8.442 12.220 6.309 1.00 92.38 74 GLN A N 1
ATOM 583 C CA . GLN A 1 74 ? -9.840 12.365 5.868 1.00 92.38 74 GLN A CA 1
ATOM 584 C C . GLN A 1 74 ? -10.125 11.628 4.553 1.00 92.38 74 GLN A C 1
ATOM 586 O O . GLN A 1 74 ? -11.163 10.986 4.414 1.00 92.38 74 GLN A O 1
ATOM 591 N N . GLU A 1 75 ? -9.193 11.662 3.601 1.00 92.19 75 GLU A N 1
ATOM 592 C CA . GLU A 1 75 ? -9.360 10.987 2.313 1.00 92.19 75 GLU A CA 1
ATOM 593 C C . GLU A 1 75 ? -9.243 9.468 2.453 1.00 92.19 75 GLU A C 1
ATOM 595 O O . GLU A 1 75 ? -9.984 8.731 1.807 1.00 92.19 75 GLU A O 1
ATOM 600 N N . ILE A 1 76 ? -8.360 8.995 3.336 1.00 93.00 76 ILE A N 1
ATOM 601 C CA . ILE A 1 76 ? -8.196 7.565 3.629 1.00 93.00 76 ILE A CA 1
ATOM 602 C C . ILE A 1 76 ? -9.440 7.016 4.337 1.00 93.00 76 ILE A C 1
ATOM 604 O O . ILE A 1 76 ? -9.949 5.962 3.955 1.00 93.00 76 ILE A O 1
ATOM 608 N N . ILE A 1 77 ? -9.974 7.753 5.316 1.00 94.50 77 ILE A N 1
ATOM 609 C CA . ILE A 1 77 ? -11.224 7.410 6.009 1.00 94.50 77 ILE A CA 1
ATOM 610 C C . ILE A 1 77 ? -12.385 7.374 5.011 1.00 94.50 77 ILE A C 1
ATOM 612 O O . ILE A 1 77 ? -13.145 6.407 4.985 1.00 94.50 77 ILE A O 1
ATOM 616 N N . ALA A 1 78 ? -12.513 8.397 4.159 1.00 93.81 78 ALA A N 1
ATOM 617 C CA . ALA A 1 78 ? -13.554 8.443 3.136 1.00 93.81 78 ALA A CA 1
ATOM 618 C C . ALA A 1 78 ? -13.440 7.267 2.155 1.00 93.81 78 ALA A C 1
ATOM 620 O O . ALA A 1 78 ? -14.448 6.640 1.822 1.00 93.81 78 ALA A O 1
ATOM 621 N N . LEU A 1 79 ? -12.218 6.920 1.738 1.00 92.88 79 LEU A N 1
ATOM 622 C CA . LEU A 1 79 ? -11.974 5.775 0.869 1.00 92.88 79 LEU A CA 1
ATOM 623 C C . LEU A 1 79 ? -12.433 4.470 1.533 1.00 92.88 79 LEU A C 1
ATOM 625 O O . LEU A 1 79 ? -13.230 3.760 0.921 1.00 92.88 79 LEU A O 1
ATOM 629 N N . GLN A 1 80 ? -12.020 4.203 2.780 1.00 93.69 80 GLN A N 1
ATOM 630 C CA . GLN A 1 80 ? -12.429 3.006 3.532 1.00 93.69 80 GLN A CA 1
ATOM 631 C C . GLN A 1 80 ? -13.949 2.942 3.752 1.00 93.69 80 GLN A C 1
ATOM 633 O O . GLN A 1 80 ? -14.538 1.868 3.672 1.00 93.69 80 GLN A O 1
ATOM 638 N N . LYS A 1 81 ? -14.610 4.078 4.013 1.00 93.06 81 LYS A N 1
ATOM 639 C CA . LYS A 1 81 ? -16.076 4.129 4.160 1.00 93.06 81 LYS A CA 1
ATOM 640 C C . LYS A 1 81 ? -16.797 3.847 2.840 1.00 93.06 81 LYS A C 1
ATOM 642 O O . LYS A 1 81 ? -17.877 3.267 2.843 1.00 93.06 81 LYS A O 1
ATOM 647 N N . SER A 1 82 ? -16.213 4.255 1.714 1.00 91.31 82 SER A N 1
ATOM 648 C CA . SER A 1 82 ? -16.824 4.087 0.391 1.00 91.31 82 SER A CA 1
ATOM 649 C C . SER A 1 82 ? -16.612 2.701 -0.221 1.00 91.31 82 SER A C 1
ATOM 651 O O . SER A 1 82 ? -17.389 2.297 -1.087 1.00 91.31 82 SER A O 1
ATOM 653 N N . ARG A 1 83 ? -15.529 2.004 0.152 1.00 89.00 83 ARG A N 1
ATOM 654 C CA . ARG A 1 83 ? -15.081 0.762 -0.488 1.00 89.00 83 ARG A CA 1
ATOM 655 C C . ARG A 1 83 ? -14.280 -0.108 0.481 1.00 89.00 83 ARG A C 1
ATOM 657 O O . ARG A 1 83 ? -13.567 0.432 1.324 1.00 89.00 83 ARG A O 1
ATOM 664 N N . PRO A 1 84 ? -14.304 -1.440 0.305 1.00 89.25 84 PRO A N 1
ATOM 665 C CA . PRO A 1 84 ? -13.362 -2.319 0.982 1.00 89.25 84 PRO A CA 1
ATOM 666 C C . PRO A 1 84 ? -11.916 -1.896 0.708 1.00 89.25 84 PRO A C 1
ATOM 668 O O . PRO A 1 84 ? -11.574 -1.487 -0.405 1.00 89.25 84 PRO A O 1
ATOM 671 N N . LEU A 1 85 ? -11.070 -2.014 1.729 1.00 89.88 85 LEU A N 1
ATOM 672 C CA . LEU A 1 85 ? -9.633 -1.837 1.570 1.00 89.88 85 LEU A CA 1
ATOM 673 C C . LEU A 1 85 ? -9.068 -2.931 0.644 1.00 89.88 85 LEU A C 1
ATOM 675 O O . LEU A 1 85 ? -9.580 -4.055 0.656 1.00 89.88 85 LEU A O 1
ATOM 679 N N . PRO A 1 86 ? -8.030 -2.627 -0.156 1.00 92.56 86 PRO A N 1
ATOM 680 C CA . PRO A 1 86 ? -7.429 -3.616 -1.042 1.00 92.56 86 PRO A CA 1
ATOM 681 C C . PRO A 1 86 ? -6.779 -4.768 -0.253 1.00 92.56 86 PRO A C 1
ATOM 683 O O . PRO A 1 86 ? -6.437 -4.596 0.923 1.00 92.56 86 PRO A O 1
ATOM 686 N N . PRO A 1 87 ? -6.579 -5.939 -0.886 1.00 91.88 87 PRO A N 1
ATOM 687 C CA . PRO A 1 87 ? -5.814 -7.022 -0.280 1.00 91.88 87 PRO A CA 1
ATOM 688 C C . PRO A 1 87 ? -4.355 -6.604 -0.057 1.00 91.88 87 PRO A C 1
ATOM 690 O O . PRO A 1 87 ? -3.783 -5.843 -0.838 1.00 91.88 87 PRO A O 1
ATOM 693 N N . MET A 1 88 ? -3.745 -7.125 1.010 1.00 94.06 88 MET A N 1
ATOM 694 C CA . MET A 1 88 ? -2.361 -6.807 1.380 1.00 94.06 88 MET A CA 1
ATOM 695 C C . MET A 1 88 ? -1.335 -7.467 0.451 1.00 94.06 88 MET A C 1
ATOM 697 O O . MET A 1 88 ? -0.358 -6.834 0.062 1.00 94.06 88 MET A O 1
ATOM 701 N N . LEU A 1 89 ? -1.566 -8.731 0.081 1.00 94.06 89 LEU A N 1
ATOM 702 C CA . LEU A 1 89 ? -0.580 -9.571 -0.605 1.00 94.06 89 LEU A CA 1
ATOM 703 C C . LEU A 1 89 ? -0.002 -8.932 -1.884 1.00 94.06 89 LEU A C 1
ATOM 705 O O . LEU A 1 89 ? 1.220 -8.899 -2.019 1.00 94.06 89 LEU A O 1
ATOM 709 N N . PRO A 1 90 ? -0.803 -8.323 -2.779 1.00 95.44 90 PRO A N 1
ATOM 710 C CA . PRO A 1 90 ? -0.222 -7.718 -3.970 1.00 95.44 90 PRO A CA 1
ATOM 711 C C . PRO A 1 90 ? 0.658 -6.488 -3.686 1.00 95.44 90 PRO A C 1
ATOM 713 O O . PRO A 1 90 ? 1.579 -6.218 -4.456 1.00 95.44 90 PRO A O 1
ATOM 716 N N . LEU A 1 91 ? 0.417 -5.748 -2.589 1.00 94.94 91 LEU A N 1
ATOM 717 C CA . LEU A 1 91 ? 1.311 -4.659 -2.162 1.00 94.94 91 LEU A CA 1
ATOM 718 C C . LEU A 1 91 ? 2.654 -5.202 -1.673 1.00 94.94 91 LEU A C 1
ATOM 720 O O . LEU A 1 91 ? 3.679 -4.577 -1.935 1.00 94.94 91 LEU A O 1
ATOM 724 N N . LEU A 1 92 ? 2.650 -6.352 -0.992 1.00 95.44 92 LEU A N 1
ATOM 725 C CA . LEU A 1 92 ? 3.874 -7.033 -0.570 1.00 95.44 92 LEU A CA 1
ATOM 726 C C . LEU A 1 92 ? 4.693 -7.475 -1.786 1.00 95.44 92 LEU A C 1
ATOM 728 O O . LEU A 1 92 ? 5.867 -7.136 -1.873 1.00 95.44 92 LEU A O 1
ATOM 732 N N . HIS A 1 93 ? 4.063 -8.115 -2.775 1.00 95.50 93 HIS A N 1
ATOM 733 C CA . HIS A 1 93 ? 4.751 -8.508 -4.010 1.00 95.50 93 HIS A CA 1
ATOM 734 C C . HIS A 1 93 ? 5.303 -7.301 -4.787 1.00 95.50 93 HIS A C 1
ATOM 736 O O . HIS A 1 93 ? 6.417 -7.355 -5.305 1.00 95.50 93 HIS A O 1
ATOM 742 N N . LEU A 1 94 ? 4.560 -6.186 -4.838 1.00 96.06 94 LEU A N 1
ATOM 743 C CA . LEU A 1 94 ? 5.059 -4.933 -5.414 1.00 96.06 94 LEU A CA 1
ATOM 744 C C . LEU A 1 94 ? 6.284 -4.408 -4.647 1.00 96.06 94 LEU A C 1
ATOM 746 O O . LEU A 1 94 ? 7.250 -3.967 -5.269 1.00 96.06 94 LEU A O 1
ATOM 750 N N . PHE A 1 95 ? 6.246 -4.443 -3.312 1.00 95.69 95 PHE A N 1
ATOM 751 C CA . PHE A 1 95 ? 7.361 -4.030 -2.463 1.00 95.69 95 PHE A CA 1
ATOM 752 C C . PHE A 1 95 ? 8.595 -4.912 -2.678 1.00 95.69 95 PHE A C 1
ATOM 754 O O . PHE A 1 95 ? 9.680 -4.374 -2.887 1.00 95.69 95 PHE A O 1
ATOM 761 N N . ASP A 1 96 ? 8.436 -6.236 -2.691 1.00 94.56 96 ASP A N 1
ATOM 762 C CA . ASP A 1 96 ? 9.533 -7.178 -2.918 1.00 94.56 96 ASP A CA 1
ATOM 763 C C . ASP A 1 96 ? 10.162 -6.978 -4.297 1.00 94.56 96 ASP A C 1
ATOM 765 O O . ASP A 1 96 ? 11.378 -6.812 -4.396 1.00 94.56 96 ASP A O 1
ATOM 769 N N . ARG A 1 97 ? 9.337 -6.858 -5.344 1.00 93.75 97 ARG A N 1
ATOM 770 C CA . ARG A 1 97 ? 9.808 -6.581 -6.706 1.00 93.75 97 ARG A CA 1
ATOM 771 C C . ARG A 1 97 ? 10.579 -5.264 -6.792 1.00 93.75 97 ARG A C 1
ATOM 773 O O . ARG A 1 97 ? 11.643 -5.195 -7.404 1.00 93.75 97 ARG A O 1
ATOM 780 N N . ALA A 1 98 ? 10.055 -4.206 -6.177 1.00 94.44 98 ALA A N 1
ATOM 781 C CA . ALA A 1 98 ? 10.723 -2.911 -6.150 1.00 94.44 98 ALA A CA 1
ATOM 782 C C . ALA A 1 98 ? 12.022 -2.951 -5.329 1.00 94.44 98 ALA A C 1
ATOM 784 O O . ALA A 1 98 ? 13.002 -2.306 -5.696 1.00 94.44 98 ALA A O 1
ATOM 785 N N . ARG A 1 99 ? 12.067 -3.737 -4.249 1.00 94.38 99 ARG A N 1
ATOM 786 C CA . ARG A 1 99 ? 13.277 -3.949 -3.452 1.00 94.38 99 ARG A CA 1
ATOM 787 C C . ARG A 1 99 ? 14.350 -4.676 -4.260 1.00 94.38 99 ARG A C 1
ATOM 789 O O . ARG A 1 99 ? 15.488 -4.217 -4.264 1.00 94.38 99 ARG A O 1
ATOM 796 N N . GLU A 1 100 ? 14.002 -5.736 -4.986 1.00 91.00 100 GLU A N 1
ATOM 797 C CA . GLU A 1 100 ? 14.925 -6.448 -5.885 1.00 91.00 100 GLU A CA 1
ATOM 798 C C . GLU A 1 100 ? 15.554 -5.506 -6.918 1.00 91.00 100 GLU A C 1
ATOM 80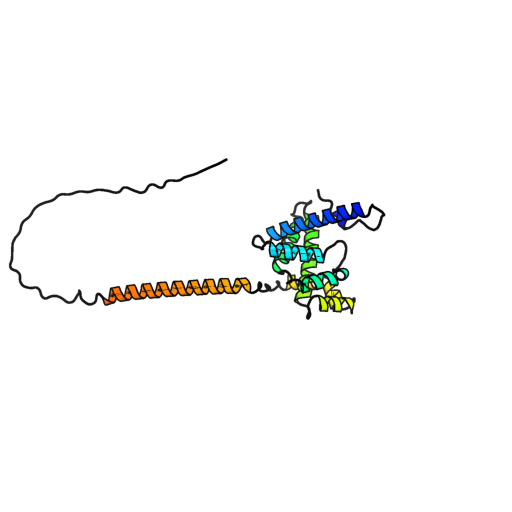0 O O . GLU A 1 100 ? 16.773 -5.473 -7.075 1.00 91.00 100 GLU A O 1
ATOM 805 N N . LEU A 1 101 ? 14.736 -4.668 -7.561 1.00 91.00 101 LEU A N 1
ATOM 806 C CA . LEU A 1 101 ? 15.187 -3.695 -8.563 1.00 91.00 101 LEU A CA 1
ATOM 807 C C . LEU A 1 101 ? 15.924 -2.480 -7.974 1.00 91.00 101 LEU A C 1
ATOM 809 O O . LEU A 1 101 ? 16.460 -1.660 -8.718 1.00 91.00 101 LEU A O 1
ATOM 813 N N . SER A 1 102 ? 15.949 -2.336 -6.648 1.00 91.00 102 SER A N 1
ATOM 814 C CA . SER A 1 102 ? 16.704 -1.279 -5.962 1.00 91.00 102 SER A CA 1
ATOM 815 C C . SER A 1 102 ? 18.134 -1.693 -5.596 1.00 91.00 102 SER A C 1
ATOM 817 O O . SER A 1 102 ? 18.919 -0.854 -5.153 1.00 91.00 102 SER A O 1
ATOM 819 N N . THR A 1 103 ? 18.479 -2.972 -5.782 1.00 90.00 103 THR A N 1
ATOM 820 C CA . THR A 1 103 ? 19.802 -3.527 -5.463 1.00 90.00 103 THR A CA 1
ATOM 821 C C . THR A 1 103 ? 20.887 -3.067 -6.441 1.00 90.00 103 THR A C 1
ATOM 823 O O . THR A 1 103 ? 20.598 -2.537 -7.513 1.00 90.00 103 THR A O 1
ATOM 826 N N . GLU A 1 104 ? 22.160 -3.248 -6.075 1.00 83.12 104 GLU A N 1
ATOM 827 C CA . GLU A 1 104 ? 23.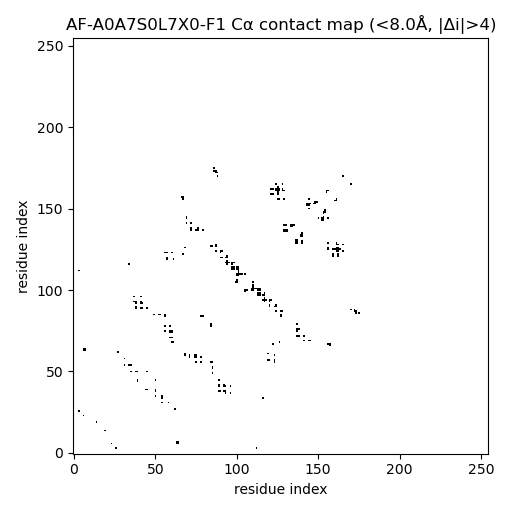304 -2.858 -6.916 1.00 83.12 104 GLU A CA 1
ATOM 828 C C . GLU A 1 104 ? 23.397 -3.644 -8.232 1.00 83.12 104 GLU A C 1
ATOM 830 O O . GLU A 1 104 ? 23.979 -3.133 -9.187 1.00 83.12 104 GLU A O 1
ATOM 835 N N . ASP A 1 105 ? 22.770 -4.820 -8.294 1.00 87.19 105 ASP A N 1
ATOM 836 C CA . ASP A 1 105 ? 22.746 -5.697 -9.468 1.00 87.19 105 ASP A CA 1
ATOM 837 C C . ASP A 1 105 ? 21.749 -5.236 -10.550 1.00 87.19 105 ASP A C 1
ATOM 839 O O . ASP A 1 105 ? 21.808 -5.695 -11.693 1.00 87.19 105 ASP A O 1
ATOM 843 N N . ALA A 1 106 ? 20.824 -4.331 -10.212 1.00 88.50 106 ALA A N 1
ATOM 844 C CA . ALA A 1 106 ? 19.838 -3.795 -11.147 1.00 88.50 106 ALA A CA 1
ATOM 845 C C . ALA A 1 106 ? 20.411 -2.645 -12.007 1.00 88.50 106 ALA A C 1
ATOM 847 O O . ALA A 1 106 ? 21.331 -1.940 -11.572 1.00 88.50 106 ALA A O 1
ATOM 848 N N . PRO A 1 107 ? 19.850 -2.386 -13.209 1.00 90.56 107 PRO A N 1
ATOM 849 C CA . PRO A 1 107 ? 20.290 -1.286 -14.068 1.00 90.56 107 PRO A CA 1
ATOM 850 C C . PRO A 1 107 ? 20.300 0.057 -13.328 1.00 90.56 107 PRO A C 1
ATOM 852 O O . PRO A 1 107 ? 19.363 0.398 -12.599 1.00 90.56 107 PRO A O 1
ATOM 855 N N . ALA A 1 108 ? 21.365 0.845 -13.502 1.00 89.25 108 ALA A N 1
ATOM 856 C CA . ALA A 1 108 ? 21.602 2.049 -12.706 1.00 89.25 108 ALA A CA 1
ATOM 857 C C . ALA A 1 108 ? 20.472 3.086 -12.824 1.00 89.25 108 ALA A C 1
ATOM 859 O O . ALA A 1 108 ? 20.180 3.795 -11.861 1.00 89.25 108 ALA A O 1
ATOM 860 N N . GLU A 1 109 ? 19.834 3.141 -13.986 1.00 89.88 109 GLU A N 1
ATOM 861 C CA . GLU A 1 109 ? 18.685 3.967 -14.327 1.00 89.88 109 GLU A CA 1
ATOM 862 C C . GLU A 1 109 ? 17.374 3.513 -13.665 1.00 89.88 109 GLU A C 1
ATOM 864 O O . GLU A 1 109 ? 16.483 4.337 -13.449 1.00 89.88 109 GLU A O 1
ATOM 869 N N . GLU A 1 110 ? 17.251 2.234 -13.301 1.00 87.62 110 GLU A N 1
ATOM 870 C CA . GLU A 1 110 ? 16.052 1.678 -12.668 1.00 87.62 110 GLU A CA 1
ATOM 871 C C . GLU A 1 110 ? 16.084 1.806 -11.146 1.00 87.62 110 GLU A C 1
ATOM 873 O O . GLU A 1 110 ? 15.038 2.033 -10.534 1.00 87.62 110 GLU A O 1
ATOM 878 N N . ARG A 1 111 ? 17.271 1.757 -10.526 1.00 90.50 111 ARG A N 1
ATOM 879 C CA . ARG A 1 111 ? 17.413 1.779 -9.059 1.00 90.50 111 ARG A CA 1
ATOM 880 C C . ARG A 1 111 ? 16.696 2.954 -8.380 1.00 90.50 111 ARG A C 1
ATOM 882 O O . ARG A 1 111 ? 15.922 2.707 -7.458 1.00 90.50 111 ARG A O 1
ATOM 889 N N . PRO A 1 112 ? 16.838 4.226 -8.815 1.00 88.94 112 PRO A N 1
ATOM 890 C CA . PRO A 1 112 ? 16.157 5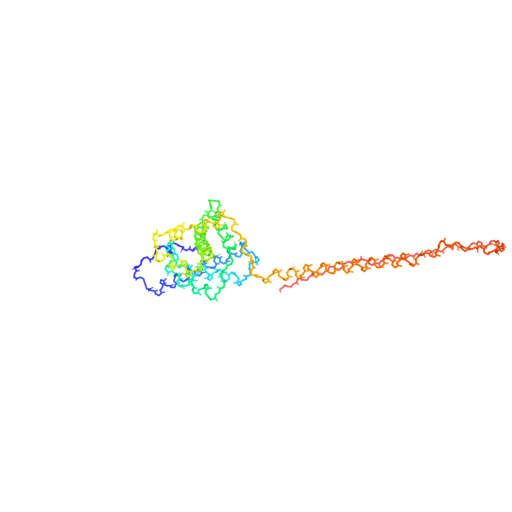.343 -8.153 1.00 88.94 112 PRO A CA 1
ATOM 891 C C . PRO A 1 112 ? 14.631 5.247 -8.238 1.00 88.94 112 PRO A C 1
ATOM 893 O O . PRO A 1 112 ? 13.923 5.661 -7.319 1.00 88.94 112 PRO A O 1
ATOM 896 N N . LYS A 1 113 ? 14.119 4.707 -9.349 1.00 88.25 113 LYS A N 1
ATOM 897 C CA . LYS A 1 113 ? 12.692 4.474 -9.583 1.00 88.25 113 LYS A CA 1
ATOM 898 C C . LYS A 1 113 ? 12.189 3.336 -8.694 1.00 88.25 113 LYS A C 1
ATOM 900 O O . LYS A 1 113 ? 11.158 3.484 -8.040 1.00 88.25 113 LYS A O 1
ATOM 905 N N . ALA A 1 114 ? 12.960 2.258 -8.604 1.00 91.38 114 ALA A N 1
ATOM 906 C CA . ALA A 1 114 ? 12.679 1.114 -7.756 1.00 91.38 114 ALA A CA 1
ATOM 907 C C . ALA A 1 114 ? 12.637 1.488 -6.270 1.00 91.38 114 ALA A C 1
ATOM 909 O O . ALA A 1 114 ? 11.642 1.219 -5.603 1.00 91.38 114 ALA A O 1
ATOM 910 N N . THR A 1 115 ? 13.635 2.229 -5.778 1.00 91.31 115 THR A N 1
ATOM 911 C CA . THR A 1 115 ? 13.672 2.735 -4.396 1.00 91.31 115 THR A CA 1
ATOM 912 C C . THR A 1 115 ? 12.440 3.570 -4.056 1.00 91.31 115 THR A C 1
ATOM 914 O O . THR A 1 115 ? 11.862 3.430 -2.979 1.00 91.31 115 THR A O 1
ATOM 917 N N . ARG A 1 116 ? 11.992 4.432 -4.976 1.00 88.50 116 ARG A N 1
ATOM 918 C CA . ARG A 1 116 ? 10.780 5.236 -4.764 1.00 88.50 116 ARG A CA 1
ATOM 919 C C . ARG A 1 116 ? 9.546 4.358 -4.666 1.00 88.50 116 ARG A C 1
ATOM 921 O O . ARG A 1 116 ? 8.782 4.513 -3.723 1.00 88.50 116 ARG A O 1
ATOM 928 N N . ILE A 1 117 ? 9.365 3.426 -5.598 1.00 91.75 117 ILE A N 1
ATOM 929 C CA . ILE A 1 117 ? 8.204 2.530 -5.589 1.00 91.75 117 ILE A CA 1
ATOM 930 C C . ILE A 1 117 ? 8.209 1.646 -4.343 1.00 91.75 117 ILE A C 1
ATOM 932 O O . ILE A 1 117 ? 7.154 1.473 -3.740 1.00 91.75 117 ILE A O 1
ATOM 936 N N . ALA A 1 118 ? 9.376 1.179 -3.894 1.00 92.81 118 ALA A N 1
ATOM 937 C CA . ALA A 1 118 ? 9.511 0.455 -2.635 1.00 92.81 118 ALA A CA 1
ATOM 938 C C . ALA A 1 118 ? 9.045 1.313 -1.446 1.00 92.81 118 ALA A C 1
ATOM 940 O O . ALA A 1 118 ? 8.255 0.846 -0.631 1.00 92.81 118 ALA A O 1
ATOM 941 N N . ASN A 1 119 ? 9.436 2.590 -1.378 1.00 91.38 119 ASN A N 1
ATOM 942 C CA . ASN A 1 119 ? 8.973 3.503 -0.326 1.00 91.38 119 ASN A CA 1
ATOM 943 C C . ASN A 1 119 ? 7.458 3.765 -0.388 1.00 91.38 119 ASN A C 1
ATOM 945 O O . ASN A 1 119 ? 6.793 3.804 0.649 1.00 91.38 119 ASN A O 1
ATOM 949 N N . VAL A 1 120 ? 6.896 3.915 -1.593 1.00 91.62 120 VAL A N 1
ATOM 950 C CA . VAL A 1 120 ? 5.445 4.076 -1.793 1.00 91.62 120 VAL A CA 1
ATOM 951 C C . VAL A 1 120 ? 4.695 2.832 -1.333 1.00 91.62 120 VAL A C 1
ATOM 953 O O . VAL A 1 120 ? 3.742 2.940 -0.561 1.00 91.62 120 VAL A O 1
ATOM 956 N N . ALA A 1 121 ? 5.144 1.653 -1.765 1.00 93.94 121 ALA A N 1
ATOM 957 C CA . ALA A 1 121 ? 4.562 0.381 -1.369 1.00 93.94 121 ALA A CA 1
ATOM 958 C C . ALA A 1 121 ? 4.655 0.189 0.151 1.00 93.94 121 ALA A C 1
ATOM 960 O O . ALA A 1 121 ? 3.656 -0.150 0.776 1.00 93.94 121 ALA A O 1
ATOM 961 N N . LEU A 1 122 ? 5.797 0.507 0.769 1.00 93.81 122 LEU A N 1
ATOM 962 C CA . LEU A 1 122 ? 5.993 0.409 2.217 1.00 93.81 122 LEU A CA 1
ATOM 963 C C . LEU A 1 122 ? 5.047 1.330 3.005 1.00 93.81 122 LEU A C 1
ATOM 965 O O . LEU A 1 122 ? 4.438 0.897 3.983 1.00 93.81 122 LEU A O 1
ATOM 969 N N . SER A 1 123 ? 4.863 2.577 2.561 1.00 93.31 123 SER A N 1
ATOM 970 C CA . SER A 1 123 ? 3.896 3.512 3.162 1.00 93.31 123 SER A CA 1
ATOM 971 C C . SER A 1 123 ? 2.449 3.011 3.027 1.00 93.31 123 SER A C 1
ATOM 973 O O . SER A 1 123 ? 1.650 3.108 3.972 1.00 93.31 123 SER A O 1
ATOM 975 N N . ALA A 1 124 ? 2.126 2.403 1.880 1.00 94.44 124 ALA A N 1
ATOM 976 C CA . ALA A 1 124 ? 0.826 1.790 1.633 1.00 94.44 124 ALA A CA 1
ATOM 977 C C . ALA A 1 124 ? 0.575 0.564 2.502 1.00 94.44 124 ALA A C 1
ATOM 979 O O . ALA A 1 124 ? -0.503 0.471 3.089 1.00 94.44 124 ALA A O 1
ATOM 980 N N . ILE A 1 125 ? 1.569 -0.309 2.658 1.00 95.31 125 ILE A N 1
ATOM 981 C CA . ILE A 1 125 ? 1.530 -1.451 3.575 1.00 95.31 125 ILE A CA 1
ATOM 982 C C . ILE A 1 125 ? 1.321 -0.952 5.007 1.00 95.31 125 ILE A C 1
ATOM 984 O O . ILE A 1 125 ? 0.415 -1.423 5.689 1.00 95.31 125 ILE A O 1
ATOM 988 N N . ASN A 1 126 ? 2.088 0.054 5.446 1.00 95.69 126 ASN A N 1
ATOM 989 C CA . ASN A 1 126 ? 1.986 0.610 6.797 1.00 95.69 126 ASN A CA 1
ATOM 990 C C . ASN A 1 126 ? 0.571 1.122 7.089 1.00 95.69 126 ASN A C 1
ATOM 992 O O . ASN A 1 126 ? -0.014 0.811 8.124 1.00 95.69 126 ASN A O 1
ATOM 996 N N . THR A 1 127 ? -0.001 1.877 6.149 1.00 95.69 127 THR A N 1
ATOM 997 C CA . THR A 1 127 ? -1.348 2.438 6.289 1.00 95.69 127 THR A CA 1
ATOM 998 C C . THR A 1 127 ? -2.421 1.367 6.232 1.00 95.69 127 THR A C 1
ATOM 1000 O O . THR A 1 127 ? -3.315 1.366 7.075 1.00 95.69 127 THR A O 1
ATOM 1003 N N . LEU A 1 128 ? -2.333 0.445 5.274 1.00 95.62 128 LEU A N 1
ATOM 1004 C CA . LEU A 1 128 ? -3.301 -0.633 5.121 1.00 95.62 128 LEU A CA 1
ATOM 1005 C C . LEU A 1 128 ? -3.325 -1.533 6.354 1.00 95.62 128 LEU A C 1
ATOM 1007 O O . LEU A 1 128 ? -4.396 -1.777 6.906 1.00 95.62 128 LEU A O 1
ATOM 1011 N N . TYR A 1 129 ? -2.150 -1.966 6.813 1.00 96.06 129 TYR A N 1
ATOM 1012 C CA . TYR A 1 129 ? -2.024 -2.866 7.952 1.00 96.06 129 TYR A CA 1
ATOM 1013 C C . TYR A 1 129 ? -2.523 -2.192 9.228 1.00 96.06 129 TYR A C 1
ATOM 1015 O O . TYR A 1 129 ? -3.322 -2.783 9.953 1.00 96.06 129 TYR A O 1
ATOM 1023 N N . ALA A 1 130 ? -2.144 -0.927 9.456 1.00 95.75 130 ALA A N 1
ATOM 1024 C CA . ALA A 1 130 ? -2.644 -0.147 10.583 1.00 95.75 130 ALA A CA 1
ATOM 1025 C C . ALA A 1 130 ? -4.175 -0.020 10.554 1.00 95.75 130 ALA A C 1
ATOM 1027 O O . ALA A 1 130 ? -4.822 -0.257 11.566 1.00 95.75 130 ALA A O 1
ATOM 1028 N N . CYS A 1 131 ? -4.776 0.286 9.399 1.00 95.25 131 CYS A N 1
ATOM 1029 C CA . CYS A 1 131 ? -6.234 0.398 9.281 1.00 95.25 131 CYS A CA 1
ATOM 1030 C C . CYS A 1 131 ? -6.961 -0.943 9.471 1.00 95.25 131 CYS A C 1
ATOM 1032 O O . CYS A 1 131 ? -8.115 -0.944 9.889 1.00 95.25 131 CYS A O 1
ATOM 1034 N N . GLN A 1 132 ? -6.327 -2.070 9.137 1.00 94.31 132 GLN A N 1
ATOM 1035 C CA . GLN A 1 132 ? -6.904 -3.407 9.314 1.00 94.31 132 GLN A CA 1
ATOM 1036 C C . GLN A 1 132 ? -6.785 -3.922 10.757 1.00 94.31 132 GLN A C 1
ATOM 1038 O O . GLN A 1 132 ? -7.662 -4.658 11.201 1.00 94.31 132 GLN A O 1
ATOM 1043 N N . HIS A 1 133 ? -5.725 -3.541 11.477 1.00 94.25 133 HIS A N 1
ATOM 1044 C CA . HIS A 1 133 ? -5.397 -4.088 12.802 1.00 94.25 133 HIS A CA 1
ATOM 1045 C C . HIS A 1 133 ? -5.691 -3.133 13.963 1.00 94.25 133 HIS A C 1
ATOM 1047 O O . HIS A 1 133 ? -5.661 -3.550 15.119 1.00 94.25 133 HIS A O 1
ATOM 1053 N N . TYR A 1 134 ? -5.973 -1.860 13.689 1.00 95.50 134 TYR A N 1
ATOM 1054 C CA . TYR A 1 134 ? -6.418 -0.925 14.713 1.00 95.50 134 TYR A CA 1
ATOM 1055 C C . TYR A 1 134 ? -7.929 -1.050 14.928 1.00 95.50 134 TYR A C 1
ATOM 1057 O O . TYR A 1 134 ? -8.715 -0.961 13.981 1.00 95.50 134 TYR A O 1
ATOM 1065 N N . GLU A 1 135 ? -8.346 -1.248 16.179 1.00 92.31 135 GLU A N 1
ATOM 1066 C CA . GLU A 1 135 ? -9.761 -1.345 16.535 1.00 92.31 135 GLU A CA 1
ATOM 1067 C C . GLU A 1 135 ? -10.497 -0.054 16.140 1.00 92.31 135 GLU A C 1
ATOM 1069 O O . GLU A 1 135 ? -10.089 1.047 16.505 1.00 92.31 135 GLU A O 1
ATOM 1074 N N . GLY A 1 136 ? -11.568 -0.184 15.351 1.00 91.12 136 GLY A N 1
ATOM 1075 C CA . GLY A 1 136 ? -12.305 0.956 14.791 1.00 91.12 136 GLY A CA 1
ATOM 1076 C C . GLY A 1 136 ? -11.779 1.483 13.445 1.00 91.12 136 GLY A C 1
ATOM 1077 O O . GLY A 1 136 ? -12.313 2.464 12.926 1.00 91.12 136 GLY A O 1
ATOM 1078 N N . GLY A 1 137 ? -10.781 0.831 12.839 1.00 94.19 137 GLY A N 1
ATOM 1079 C CA . GLY A 1 137 ? -10.332 1.114 11.472 1.00 94.19 137 GLY A CA 1
ATOM 1080 C C . GLY A 1 137 ? -9.552 2.424 11.316 1.00 94.19 137 GLY A C 1
ATOM 1081 O O . GLY A 1 137 ? -8.927 2.909 12.259 1.00 94.19 137 GLY A O 1
ATOM 1082 N N . ALA A 1 138 ? -9.575 3.018 10.114 1.00 95.19 138 ALA A N 1
ATOM 1083 C CA . ALA A 1 138 ? -8.817 4.238 9.819 1.00 95.19 138 ALA A CA 1
ATOM 1084 C C . ALA A 1 138 ? -9.268 5.439 10.660 1.00 95.19 138 ALA A C 1
ATOM 1086 O O . ALA A 1 138 ? -8.437 6.256 11.045 1.00 95.19 138 ALA A O 1
ATOM 1087 N N . GLU A 1 139 ? -10.568 5.565 10.940 1.00 96.12 139 GLU A N 1
ATOM 1088 C CA . GLU A 1 139 ? -11.110 6.696 11.704 1.00 96.12 139 GLU A CA 1
ATOM 1089 C C . GLU A 1 139 ? -10.545 6.709 13.125 1.00 96.12 139 GLU A C 1
ATOM 1091 O O . GLU A 1 139 ? -9.892 7.675 13.517 1.00 96.12 139 GLU A O 1
ATOM 1096 N N . ALA A 1 140 ? -10.671 5.589 13.840 1.00 97.06 140 ALA A N 1
ATOM 1097 C CA . ALA A 1 140 ? -10.110 5.447 15.177 1.00 97.06 140 ALA A CA 1
ATOM 1098 C C . ALA A 1 140 ? -8.576 5.566 15.187 1.00 97.06 140 ALA A C 1
ATOM 1100 O O . ALA A 1 140 ? -8.024 6.212 16.079 1.00 97.06 140 ALA A O 1
ATOM 1101 N N . LEU A 1 141 ? -7.891 5.003 14.182 1.00 97.38 141 LEU A N 1
ATOM 1102 C CA . LEU A 1 141 ? -6.438 5.108 14.041 1.00 97.38 141 LEU A CA 1
ATOM 1103 C C . LEU A 1 141 ? -5.993 6.570 13.946 1.00 97.38 141 LEU A C 1
ATOM 1105 O O . LEU A 1 141 ? -5.151 7.015 14.724 1.00 97.38 141 LEU A O 1
ATOM 1109 N N . PHE A 1 142 ? -6.539 7.328 12.994 1.00 96.44 142 PHE A N 1
ATOM 1110 C CA . PHE A 1 142 ? -6.105 8.707 12.779 1.00 96.44 142 PHE A CA 1
ATOM 1111 C C . PHE A 1 142 ? -6.561 9.642 13.896 1.00 96.44 142 PHE A C 1
ATOM 1113 O O . PHE A 1 142 ? -5.846 10.596 14.206 1.00 96.44 142 PHE A O 1
ATOM 1120 N N . ASP A 1 143 ? -7.686 9.361 14.550 1.00 96.94 143 ASP A N 1
ATOM 1121 C CA . ASP A 1 143 ? -8.084 10.090 15.752 1.00 96.94 143 ASP A CA 1
ATOM 1122 C C . ASP A 1 143 ? -7.131 9.824 16.919 1.00 96.94 143 ASP A C 1
ATOM 1124 O O . ASP A 1 143 ? -6.784 10.760 17.638 1.00 96.94 143 ASP A O 1
ATOM 1128 N N . ALA A 1 144 ? -6.647 8.590 17.089 1.00 96.88 144 ALA A N 1
ATOM 1129 C CA . ALA A 1 144 ? -5.630 8.274 18.087 1.00 96.88 144 ALA A CA 1
ATOM 1130 C C . ALA A 1 144 ? -4.302 8.990 17.794 1.00 96.88 144 ALA A C 1
ATOM 1132 O O . ALA A 1 144 ? -3.738 9.611 18.692 1.00 96.88 144 ALA A O 1
ATOM 1133 N N . VAL A 1 145 ? -3.846 8.975 16.535 1.00 95.75 145 VAL A N 1
ATOM 1134 C CA . VAL A 1 145 ? -2.609 9.659 16.117 1.00 95.75 145 VAL A CA 1
ATOM 1135 C C . VAL A 1 145 ? -2.698 11.177 16.309 1.00 95.75 145 VAL A C 1
ATOM 1137 O O . VAL A 1 145 ? -1.721 11.800 16.708 1.00 95.75 145 VAL A O 1
ATOM 1140 N N . ARG A 1 146 ? -3.857 11.797 16.049 1.00 95.56 146 ARG A N 1
ATOM 1141 C CA . ARG A 1 146 ? -4.049 13.243 16.267 1.00 95.56 146 ARG A CA 1
ATOM 1142 C C . ARG A 1 146 ? -4.162 13.616 17.741 1.00 95.56 146 ARG A C 1
ATOM 1144 O O . ARG A 1 146 ? -3.721 14.695 18.120 1.00 95.56 146 ARG A O 1
ATOM 1151 N N . ARG A 1 147 ? -4.811 12.769 18.543 1.00 97.25 147 ARG A N 1
ATOM 1152 C CA . ARG A 1 147 ? -5.053 13.029 19.968 1.00 97.25 147 ARG A CA 1
ATOM 1153 C C . ARG A 1 147 ? -3.765 12.976 20.781 1.00 97.25 147 ARG A C 1
ATOM 1155 O O . ARG A 1 147 ? -3.629 13.758 21.713 1.00 97.25 147 ARG A O 1
ATOM 1162 N N . ASP A 1 148 ? -2.860 12.068 20.427 1.00 96.69 148 ASP A N 1
ATOM 1163 C CA . ASP A 1 148 ? -1.577 11.880 21.103 1.00 96.69 148 ASP A CA 1
ATOM 1164 C C . ASP A 1 148 ? -0.433 11.729 20.076 1.00 96.69 148 ASP A C 1
ATOM 1166 O O . ASP A 1 148 ? -0.035 10.603 19.754 1.00 96.69 148 ASP A O 1
ATOM 1170 N N . PRO A 1 149 ? 0.073 12.848 19.512 1.00 94.19 149 PRO A N 1
ATOM 1171 C CA . PRO A 1 149 ? 1.076 12.833 18.441 1.00 94.19 149 PRO A CA 1
ATOM 1172 C C . PRO A 1 149 ? 2.429 12.232 18.837 1.00 94.19 149 PRO A C 1
ATOM 1174 O O . PRO A 1 149 ? 3.125 11.699 17.976 1.00 94.19 149 PRO A O 1
ATOM 1177 N N . ASP A 1 150 ? 2.777 12.290 20.123 1.00 95.94 150 ASP A N 1
ATOM 1178 C CA . ASP A 1 150 ? 4.000 11.698 20.683 1.00 95.94 150 ASP A CA 1
ATOM 1179 C C . ASP A 1 150 ? 3.733 10.319 21.316 1.00 95.94 150 ASP A C 1
ATOM 1181 O O . ASP A 1 150 ? 4.624 9.691 21.897 1.00 95.94 150 ASP A O 1
ATOM 1185 N N . GLY A 1 151 ? 2.497 9.834 21.193 1.00 96.75 151 GLY A N 1
ATOM 1186 C CA . GLY A 1 151 ? 2.029 8.583 21.757 1.00 96.75 151 GLY A CA 1
ATOM 1187 C C . GLY A 1 151 ? 2.582 7.342 21.058 1.00 96.75 151 GLY A C 1
ATOM 1188 O O . GLY A 1 151 ? 3.098 7.395 19.936 1.00 96.75 151 GLY A O 1
ATOM 1189 N N . PRO A 1 152 ? 2.419 6.157 21.672 1.00 97.38 152 PRO A N 1
ATOM 1190 C CA . PRO A 1 152 ? 2.940 4.905 21.127 1.00 97.38 152 PRO A CA 1
ATOM 1191 C C . PRO A 1 152 ? 2.358 4.571 19.746 1.00 97.38 152 PRO A C 1
ATOM 1193 O O . PRO A 1 152 ? 3.077 4.067 18.886 1.00 97.38 152 PRO A O 1
ATOM 1196 N N . ILE A 1 153 ? 1.078 4.876 19.504 1.00 96.69 153 ILE A N 1
ATOM 1197 C CA . ILE A 1 153 ? 0.422 4.615 18.213 1.00 96.69 153 ILE A CA 1
ATOM 1198 C C . ILE A 1 153 ? 0.926 5.567 17.128 1.00 96.69 153 ILE A C 1
ATOM 1200 O O . ILE A 1 153 ? 1.231 5.110 16.027 1.00 96.69 153 ILE A O 1
ATOM 1204 N N . ALA A 1 154 ? 1.058 6.860 17.433 1.00 95.56 154 ALA A N 1
ATOM 1205 C CA . ALA A 1 154 ? 1.602 7.843 16.502 1.00 95.56 154 ALA A CA 1
ATOM 1206 C C . ALA A 1 154 ? 3.054 7.516 16.140 1.00 95.56 154 ALA A C 1
ATOM 1208 O O . ALA A 1 154 ? 3.374 7.402 14.957 1.00 95.56 154 ALA A O 1
ATOM 1209 N N . ASN A 1 155 ? 3.896 7.227 17.135 1.00 95.69 155 ASN A N 1
ATOM 1210 C CA . ASN A 1 155 ? 5.283 6.816 16.917 1.00 95.69 155 ASN A CA 1
ATOM 1211 C C . ASN A 1 155 ? 5.379 5.529 16.091 1.00 95.69 155 ASN A C 1
ATOM 1213 O O . ASN A 1 155 ? 6.177 5.454 15.156 1.00 95.69 155 ASN A O 1
ATOM 1217 N N . LYS A 1 156 ? 4.532 4.530 16.376 1.00 96.31 156 LYS A N 1
ATOM 1218 C CA . LYS A 1 156 ? 4.474 3.295 15.586 1.00 96.31 156 LYS A CA 1
ATOM 1219 C C . LYS A 1 156 ? 4.043 3.568 14.145 1.00 96.31 156 LYS A C 1
ATOM 1221 O O . LYS A 1 156 ? 4.643 3.022 13.226 1.00 96.31 156 LYS A O 1
ATOM 1226 N N . TYR A 1 157 ? 3.033 4.410 13.931 1.00 95.25 157 TYR A N 1
ATOM 1227 C CA . TYR A 1 157 ? 2.542 4.739 12.594 1.00 95.25 157 TYR A CA 1
ATOM 1228 C C . TYR A 1 157 ? 3.571 5.524 11.775 1.00 95.25 157 TYR A C 1
ATOM 1230 O O . TYR A 1 157 ? 3.893 5.128 10.656 1.00 95.25 157 TYR A O 1
ATOM 1238 N N . VAL A 1 158 ? 4.117 6.605 12.335 1.00 92.81 158 VAL A N 1
ATOM 1239 C CA . VAL A 1 158 ? 5.098 7.472 11.667 1.00 92.81 158 VAL A CA 1
ATOM 1240 C C . VAL A 1 158 ? 6.428 6.751 11.446 1.00 92.81 158 VAL A C 1
ATOM 1242 O O . VAL A 1 158 ? 7.052 6.926 10.404 1.00 92.81 158 VAL A O 1
ATOM 1245 N N . GLY A 1 159 ? 6.842 5.901 12.386 1.00 93.75 159 GLY A N 1
ATOM 1246 C CA . GLY A 1 159 ? 8.059 5.093 12.298 1.00 93.75 159 GLY A CA 1
ATOM 1247 C C . GLY A 1 159 ? 7.943 3.832 11.435 1.00 93.75 159 GLY A C 1
ATOM 1248 O O . GLY A 1 159 ? 8.814 2.972 11.528 1.00 93.75 159 GLY A O 1
ATOM 1249 N N . MET A 1 160 ? 6.882 3.678 10.632 1.00 94.81 160 MET A N 1
ATOM 1250 C CA . MET A 1 160 ? 6.630 2.496 9.785 1.00 94.81 160 MET A CA 1
ATOM 1251 C C . MET A 1 160 ? 6.553 1.160 10.553 1.00 94.81 160 MET A C 1
ATOM 1253 O O . MET A 1 160 ? 6.777 0.082 9.999 1.00 94.81 160 MET A O 1
ATOM 1257 N N . GLY A 1 161 ? 6.223 1.211 11.844 1.00 95.88 161 GLY A N 1
ATOM 1258 C CA . GLY A 1 161 ? 6.184 0.047 12.723 1.00 95.88 161 GLY A CA 1
ATOM 1259 C C . GLY A 1 161 ? 5.096 -0.963 12.356 1.00 95.88 161 GLY A C 1
ATOM 1260 O O . GLY A 1 161 ? 5.286 -2.151 12.592 1.00 95.88 161 GLY A O 1
ATOM 1261 N N . PHE A 1 162 ? 3.988 -0.528 11.744 1.00 96.06 162 PHE A N 1
ATOM 1262 C CA . PHE A 1 162 ? 2.952 -1.444 11.248 1.00 96.06 162 PHE A CA 1
ATOM 1263 C C . PHE A 1 162 ? 3.399 -2.183 9.985 1.00 96.06 162 PHE A C 1
ATOM 1265 O O . PHE A 1 162 ? 3.156 -3.380 9.866 1.00 96.06 162 PHE A O 1
ATOM 1272 N N . ALA A 1 163 ? 4.095 -1.507 9.064 1.00 95.38 163 ALA A N 1
ATOM 1273 C CA . ALA A 1 163 ? 4.680 -2.186 7.909 1.00 95.38 163 ALA A CA 1
ATOM 1274 C C . ALA A 1 163 ? 5.728 -3.217 8.330 1.00 95.38 163 ALA A C 1
ATOM 1276 O O . ALA A 1 163 ? 5.693 -4.345 7.846 1.00 95.38 163 ALA A O 1
ATOM 1277 N N . LYS A 1 164 ? 6.614 -2.854 9.266 1.00 95.88 164 LYS A N 1
ATOM 1278 C CA . LYS A 1 164 ? 7.598 -3.788 9.820 1.00 95.88 164 LYS A CA 1
ATOM 1279 C C . LYS A 1 164 ? 6.921 -5.024 10.416 1.00 95.88 164 LYS A C 1
ATOM 1281 O O . LYS A 1 164 ? 7.313 -6.137 10.102 1.00 95.88 164 LYS A O 1
ATOM 1286 N N . GLU A 1 165 ? 5.872 -4.831 11.212 1.00 95.50 165 GLU A N 1
ATOM 1287 C CA . GLU A 1 165 ? 5.119 -5.942 11.797 1.00 95.50 165 GLU A CA 1
ATOM 1288 C C . GLU A 1 165 ? 4.485 -6.858 10.736 1.00 95.50 165 GLU A C 1
ATOM 1290 O O . GLU A 1 165 ? 4.594 -8.074 10.868 1.00 95.50 165 GLU A O 1
ATOM 1295 N N . CYS A 1 166 ? 3.880 -6.320 9.667 1.00 95.19 166 CYS A N 1
ATOM 1296 C CA . CYS A 1 166 ? 3.339 -7.151 8.573 1.00 95.19 166 CYS A CA 1
ATOM 1297 C C . CYS A 1 166 ? 4.433 -7.964 7.868 1.00 95.19 166 CYS A C 1
ATOM 1299 O O . CYS A 1 166 ? 4.229 -9.142 7.578 1.00 95.19 166 CYS A O 1
ATOM 1301 N N . LEU A 1 167 ? 5.595 -7.352 7.614 1.00 93.44 167 LEU A N 1
ATOM 1302 C CA . LEU A 1 167 ? 6.725 -8.022 6.967 1.00 93.44 167 LEU A CA 1
ATOM 1303 C C . LEU A 1 167 ? 7.331 -9.115 7.866 1.00 93.44 167 LEU A C 1
ATOM 1305 O O . LEU A 1 167 ? 7.628 -10.202 7.380 1.00 93.44 167 LEU A O 1
ATOM 1309 N N . ASP A 1 168 ? 7.459 -8.859 9.172 1.00 92.75 168 ASP A N 1
ATOM 1310 C CA . ASP A 1 168 ? 8.038 -9.800 10.142 1.00 92.75 168 ASP A CA 1
ATOM 1311 C C . ASP A 1 168 ? 7.096 -10.979 10.456 1.00 92.75 168 ASP A C 1
ATOM 1313 O O . ASP A 1 168 ? 7.546 -12.100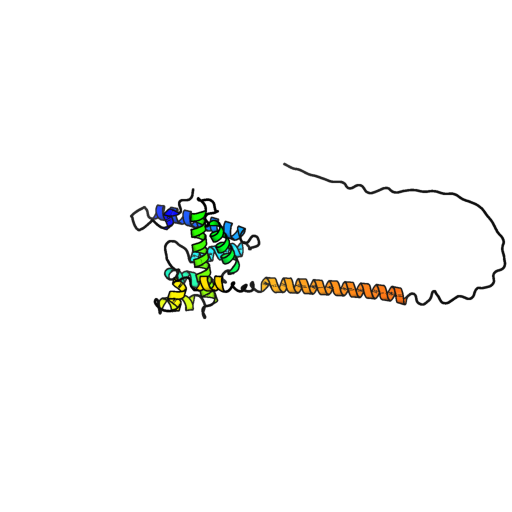 10.690 1.00 92.75 168 ASP A O 1
ATOM 1317 N N . SER A 1 169 ? 5.780 -10.747 10.463 1.00 85.44 169 SER A N 1
ATOM 1318 C CA . SER A 1 169 ? 4.769 -11.767 10.790 1.00 85.44 169 SER A CA 1
ATOM 1319 C C . SER A 1 169 ? 4.443 -12.722 9.636 1.00 85.44 169 SER A C 1
ATOM 1321 O O . SER A 1 169 ? 3.639 -13.638 9.815 1.00 85.44 169 SER A O 1
ATOM 1323 N N . GLY A 1 170 ? 5.052 -12.532 8.459 1.00 68.81 170 GLY A N 1
ATOM 1324 C CA . GLY A 1 170 ? 4.738 -13.314 7.260 1.00 68.81 170 GLY A CA 1
ATOM 1325 C C . GLY A 1 170 ? 3.300 -13.108 6.780 1.00 68.81 170 GLY A C 1
ATOM 1326 O O . GLY A 1 170 ? 2.724 -14.044 6.236 1.00 68.81 170 GLY A O 1
ATOM 1327 N N . CYS A 1 171 ? 2.752 -11.912 7.055 1.00 58.00 171 CYS A N 1
ATOM 1328 C CA . CYS A 1 171 ? 1.388 -11.412 6.857 1.00 58.00 171 CYS A CA 1
ATOM 1329 C C . CYS A 1 171 ? 0.339 -12.510 6.535 1.00 58.00 171 CYS A C 1
ATOM 1331 O O . CYS A 1 171 ? 0.310 -13.012 5.408 1.00 58.00 171 CYS A O 1
ATOM 1333 N N . PRO A 1 172 ? -0.553 -12.879 7.483 1.00 54.31 172 PRO A N 1
ATOM 1334 C CA . PRO A 1 172 ? -1.546 -13.919 7.244 1.00 54.31 172 PRO A CA 1
ATOM 1335 C C . PRO A 1 172 ? -2.376 -13.542 6.020 1.00 54.31 172 PRO A C 1
ATOM 1337 O O . PRO A 1 172 ? -2.870 -12.417 5.932 1.00 54.31 172 PRO A O 1
ATOM 1340 N N . GLU A 1 173 ? -2.494 -14.470 5.071 1.00 50.12 173 GLU A N 1
ATOM 1341 C CA . GLU A 1 173 ? -3.336 -14.331 3.888 1.00 50.12 173 GLU A CA 1
ATOM 1342 C C . GLU A 1 173 ? -4.726 -13.880 4.359 1.00 50.12 173 GLU A C 1
ATOM 1344 O O . GLU A 1 173 ? -5.488 -14.661 4.934 1.00 50.12 173 GLU A O 1
ATOM 1349 N N . VAL A 1 174 ? -5.031 -12.583 4.216 1.00 49.69 174 VAL A N 1
ATOM 1350 C CA . VAL A 1 174 ? -6.361 -12.054 4.512 1.00 49.69 174 VAL A CA 1
ATOM 1351 C C . VAL A 1 174 ? -7.269 -12.806 3.565 1.00 49.69 174 VAL A C 1
ATOM 1353 O O . VAL A 1 174 ? -7.192 -12.586 2.355 1.00 49.69 174 VAL A O 1
ATOM 1356 N N . ALA A 1 175 ? -8.040 -13.746 4.120 1.00 43.78 175 ALA A N 1
ATOM 1357 C CA . ALA A 1 175 ? -8.919 -14.616 3.365 1.00 43.78 175 ALA A CA 1
ATOM 1358 C C . ALA A 1 175 ? -9.633 -13.762 2.322 1.00 43.78 175 ALA A C 1
ATOM 1360 O O . ALA A 1 175 ? -10.319 -12.796 2.677 1.00 43.78 175 ALA A O 1
ATOM 1361 N N . ALA A 1 176 ? -9.397 -14.082 1.047 1.00 43.94 176 ALA A N 1
ATOM 1362 C CA . ALA A 1 176 ? -10.052 -13.419 -0.065 1.00 43.94 176 ALA A CA 1
ATOM 1363 C C . ALA A 1 176 ? -11.547 -13.255 0.262 1.00 43.94 176 ALA A C 1
ATOM 1365 O O . ALA A 1 176 ? -12.118 -14.144 0.917 1.00 43.94 176 ALA A O 1
ATOM 1366 N N . PRO A 1 177 ? -12.193 -12.144 -0.151 1.00 42.28 177 PRO A N 1
ATOM 1367 C CA . PRO A 1 177 ? -13.620 -11.962 0.080 1.00 42.28 177 PRO A CA 1
ATOM 1368 C C . PRO A 1 177 ? -14.352 -13.257 -0.302 1.00 42.28 177 PRO A C 1
ATOM 1370 O O . PRO A 1 177 ? -13.964 -13.906 -1.275 1.00 42.28 177 PRO A O 1
ATOM 1373 N N . PRO A 1 178 ? -15.369 -13.690 0.462 1.00 44.91 178 PRO A N 1
ATOM 1374 C CA . PRO A 1 178 ? -15.865 -15.070 0.451 1.00 44.91 178 PRO A CA 1
ATOM 1375 C C . PRO A 1 178 ? -16.449 -15.567 -0.887 1.00 44.91 178 PRO A C 1
ATOM 1377 O O . PRO A 1 178 ? -16.963 -16.683 -0.936 1.00 44.91 178 PRO A O 1
ATOM 1380 N N . ASN A 1 179 ? -16.362 -14.801 -1.976 1.00 49.44 179 ASN A N 1
ATOM 1381 C CA . ASN A 1 179 ? -16.973 -15.085 -3.266 1.00 49.44 179 ASN A CA 1
ATOM 1382 C C . ASN A 1 179 ? -16.268 -16.175 -4.104 1.00 49.44 179 ASN A C 1
ATOM 1384 O O . ASN A 1 179 ? -16.953 -16.798 -4.908 1.00 49.44 179 ASN A O 1
ATOM 1388 N N . GLU A 1 180 ? -14.983 -16.491 -3.895 1.00 52.06 180 GLU A N 1
ATOM 1389 C CA . GLU A 1 180 ? -14.320 -17.590 -4.632 1.00 52.06 180 GLU A CA 1
ATOM 1390 C C . GLU A 1 180 ? -14.355 -18.938 -3.898 1.00 52.06 180 GLU A C 1
ATOM 1392 O O . GLU A 1 180 ? -14.373 -20.006 -4.522 1.00 52.06 180 GLU A O 1
ATOM 1397 N N . SER A 1 181 ? -14.399 -18.923 -2.562 1.00 61.25 181 SER A N 1
ATOM 1398 C CA . SER A 1 181 ? -14.282 -20.160 -1.781 1.00 61.25 181 SER A CA 1
ATOM 1399 C C . SER A 1 181 ? -15.506 -21.066 -1.931 1.00 61.25 181 SER A C 1
ATOM 1401 O O . SER A 1 181 ? -15.358 -22.289 -1.955 1.00 61.25 181 SER A O 1
ATOM 1403 N N . TRP A 1 182 ? -16.710 -20.497 -2.072 1.00 70.00 182 TRP A N 1
ATOM 1404 C CA . TRP A 1 182 ? -17.935 -21.285 -2.213 1.00 70.00 182 TRP A CA 1
ATOM 1405 C C . TRP A 1 182 ? -18.052 -21.908 -3.604 1.00 70.00 182 TRP A C 1
ATOM 1407 O O . TRP A 1 182 ? -18.453 -23.061 -3.692 1.00 70.00 182 TRP A O 1
ATOM 1417 N N . ILE A 1 183 ? -17.621 -21.217 -4.668 1.00 73.12 183 ILE A N 1
ATOM 1418 C CA . ILE A 1 183 ? -17.620 -21.759 -6.037 1.00 73.12 183 ILE A CA 1
ATOM 1419 C C . ILE A 1 183 ? -16.626 -22.916 -6.138 1.00 73.12 183 ILE A C 1
ATOM 1421 O O . ILE A 1 183 ? -16.964 -23.975 -6.661 1.00 73.12 183 ILE A O 1
ATOM 1425 N N . ARG A 1 184 ? -15.422 -22.778 -5.564 1.00 73.56 184 ARG A N 1
ATOM 1426 C CA . ARG A 1 184 ? -14.438 -23.875 -5.525 1.00 73.56 184 ARG A CA 1
ATOM 1427 C C . ARG A 1 184 ? -14.899 -25.038 -4.641 1.00 73.56 184 ARG A C 1
ATOM 1429 O O . ARG A 1 184 ? -14.680 -26.193 -5.000 1.00 73.56 184 ARG A O 1
ATOM 1436 N N . LYS A 1 185 ? -15.553 -24.765 -3.504 1.00 76.62 185 LYS A N 1
ATOM 1437 C CA . LYS A 1 185 ? -16.156 -25.805 -2.646 1.00 76.62 185 LYS A CA 1
ATOM 1438 C C . LYS A 1 185 ? -17.306 -26.522 -3.354 1.00 76.62 185 LYS A C 1
ATOM 1440 O O . LYS A 1 185 ? -17.357 -27.746 -3.306 1.00 76.62 185 LYS A O 1
ATOM 1445 N N . LEU A 1 186 ? -18.166 -25.785 -4.055 1.00 82.69 186 LEU A N 1
ATOM 1446 C CA . LEU A 1 186 ? -19.260 -26.331 -4.855 1.00 82.69 186 LEU A CA 1
ATOM 1447 C C . LEU A 1 186 ? -18.718 -27.163 -6.021 1.00 82.69 186 LEU A C 1
ATOM 1449 O O . LEU A 1 186 ? -19.160 -28.288 -6.217 1.00 82.69 186 LEU A O 1
ATOM 1453 N N . GLY A 1 187 ? -17.696 -26.672 -6.726 1.00 87.06 187 GLY A N 1
ATOM 1454 C CA . GLY A 1 187 ? -17.013 -27.409 -7.789 1.00 87.06 187 GLY A CA 1
ATOM 1455 C C . GLY A 1 187 ? -16.395 -28.718 -7.291 1.00 87.06 187 GLY A C 1
ATOM 1456 O O . GLY A 1 187 ? -16.605 -29.765 -7.896 1.00 87.06 187 GLY A O 1
ATOM 1457 N N . LYS A 1 188 ? -15.706 -28.699 -6.140 1.00 89.06 188 LYS A N 1
ATOM 1458 C CA . LYS A 1 188 ? -15.173 -29.920 -5.509 1.00 89.06 188 LYS A CA 1
ATOM 1459 C C . LYS A 1 188 ? -16.281 -30.883 -5.077 1.00 89.06 188 LYS A C 1
ATOM 1461 O O . LYS A 1 188 ? -16.131 -32.085 -5.274 1.00 89.06 188 LYS A O 1
ATOM 1466 N N . ALA A 1 189 ? -17.380 -30.378 -4.515 1.00 90.12 189 ALA A N 1
ATOM 1467 C CA . ALA A 1 189 ? -18.514 -31.204 -4.106 1.00 90.12 189 ALA A CA 1
ATOM 1468 C C . ALA A 1 189 ? -19.190 -31.881 -5.311 1.00 90.12 189 ALA A C 1
ATOM 1470 O O . ALA A 1 189 ? -19.427 -33.087 -5.280 1.00 90.12 189 ALA A O 1
ATOM 1471 N N . LEU A 1 190 ? -19.418 -31.136 -6.398 1.00 91.75 190 LEU A N 1
ATOM 1472 C CA . LEU A 1 190 ? -19.988 -31.660 -7.642 1.00 91.75 190 LEU A CA 1
ATOM 1473 C C . LEU A 1 190 ? -19.070 -32.693 -8.310 1.00 91.75 190 LEU A C 1
ATOM 1475 O O . LEU A 1 190 ? -19.550 -33.722 -8.792 1.00 91.75 190 LEU A O 1
ATOM 1479 N N . LEU A 1 191 ? -17.752 -32.464 -8.294 1.00 93.56 191 LEU A N 1
ATOM 1480 C CA . LEU A 1 191 ? -16.769 -33.421 -8.806 1.00 93.56 191 LEU A CA 1
ATOM 1481 C C . LEU A 1 191 ? -16.812 -34.736 -8.011 1.00 93.56 191 LEU A C 1
ATOM 1483 O O . LEU A 1 191 ? -16.924 -35.810 -8.599 1.00 93.56 191 LEU A O 1
ATOM 1487 N N . TRP A 1 192 ? -16.787 -34.659 -6.677 1.00 92.94 192 TRP A N 1
ATOM 1488 C CA . TRP A 1 192 ? -16.868 -35.835 -5.805 1.00 92.94 192 TRP A CA 1
ATOM 1489 C C . TRP A 1 192 ? -18.175 -36.607 -5.977 1.00 92.94 192 TRP A C 1
ATOM 1491 O O . TRP A 1 192 ? -18.157 -37.834 -6.052 1.00 92.94 192 TRP A O 1
ATOM 1501 N N . GLN A 1 193 ? -19.301 -35.901 -6.095 1.00 94.00 193 GLN A N 1
ATOM 1502 C CA . GLN A 1 193 ? -20.600 -36.523 -6.331 1.00 94.00 193 GLN A CA 1
ATOM 1503 C C . GLN A 1 193 ? -20.651 -37.239 -7.690 1.00 94.00 193 GLN A C 1
ATOM 1505 O O . GLN A 1 193 ? -21.191 -38.342 -7.787 1.00 94.00 193 GLN A O 1
ATOM 1510 N N . SER A 1 194 ? -20.037 -36.656 -8.724 1.00 91.75 194 SER A N 1
ATOM 1511 C CA . SER A 1 194 ? -19.949 -37.266 -10.057 1.00 91.75 194 SER A CA 1
ATOM 1512 C C . SER A 1 194 ? -19.082 -38.528 -10.047 1.00 91.75 194 SER A C 1
ATOM 1514 O O . SER A 1 194 ? -19.490 -39.558 -10.581 1.00 91.75 194 SER A O 1
ATOM 1516 N N . LEU A 1 195 ? -17.923 -38.485 -9.381 1.00 95.62 195 LEU A N 1
ATOM 1517 C CA . LEU A 1 195 ? -17.039 -39.646 -9.230 1.00 95.62 195 LEU A CA 1
ATOM 1518 C C . LEU A 1 195 ? -17.710 -40.782 -8.450 1.00 95.62 195 LEU A C 1
ATOM 1520 O O . LEU A 1 195 ? -17.615 -41.941 -8.853 1.00 95.62 195 LEU A O 1
ATOM 1524 N N . LEU A 1 196 ? -18.430 -40.456 -7.374 1.00 96.38 196 LEU A N 1
ATOM 1525 C CA . LEU A 1 196 ? -19.164 -41.446 -6.589 1.00 96.38 196 LEU A CA 1
ATOM 1526 C C . LEU A 1 196 ? -20.275 -42.111 -7.416 1.00 96.38 196 LEU A C 1
ATOM 1528 O O . LEU A 1 196 ? -20.427 -43.327 -7.357 1.00 96.38 196 LEU A O 1
ATOM 1532 N N . SER A 1 197 ? -21.007 -41.336 -8.221 1.00 93.75 197 SER A N 1
ATOM 1533 C CA . SER A 1 197 ? -22.049 -41.851 -9.121 1.00 93.75 197 SER A CA 1
ATOM 1534 C C . SER A 1 197 ? -21.486 -42.779 -10.207 1.00 93.75 197 SER A C 1
ATOM 1536 O O . SER A 1 197 ? -22.036 -43.845 -10.482 1.00 93.75 197 SER A O 1
ATOM 1538 N N . LEU A 1 198 ? -20.342 -42.420 -10.801 1.00 96.19 198 LEU A N 1
ATOM 1539 C CA . LEU A 1 198 ? -19.662 -43.282 -11.772 1.00 96.19 198 LEU A CA 1
ATOM 1540 C C . LEU A 1 198 ? -19.190 -44.592 -11.132 1.00 96.19 198 LEU A C 1
ATOM 1542 O O . LEU A 1 198 ? -19.348 -45.662 -11.720 1.00 96.19 198 LEU A O 1
ATOM 1546 N N . PHE A 1 199 ? -18.654 -44.520 -9.914 1.00 96.12 199 PHE A N 1
ATOM 1547 C CA . PHE A 1 199 ? -18.211 -45.698 -9.177 1.00 96.12 199 PHE A CA 1
ATOM 1548 C C . PHE A 1 199 ? -19.373 -46.645 -8.840 1.00 96.12 199 PHE A C 1
ATOM 1550 O O . PHE A 1 199 ? -19.256 -47.854 -9.047 1.00 96.12 199 PHE A O 1
ATOM 1557 N N . THR A 1 200 ? -20.515 -46.125 -8.376 1.00 95.69 200 THR A N 1
ATOM 1558 C CA . THR A 1 200 ? -21.691 -46.958 -8.067 1.00 95.69 200 THR A CA 1
ATOM 1559 C C . THR A 1 200 ? -22.292 -47.590 -9.320 1.00 95.69 200 THR A C 1
ATOM 1561 O O . THR A 1 200 ? -22.653 -48.767 -9.287 1.00 95.69 200 THR A O 1
ATOM 1564 N N . MET A 1 201 ? -22.332 -46.865 -10.441 1.00 95.25 201 MET A N 1
ATOM 1565 C CA . MET A 1 201 ? -22.741 -47.420 -11.735 1.00 95.25 201 MET A CA 1
ATOM 1566 C C . MET A 1 201 ? -21.820 -48.557 -12.193 1.00 95.25 201 MET A C 1
ATOM 1568 O O . MET A 1 201 ? -22.309 -49.612 -12.600 1.00 95.25 201 MET 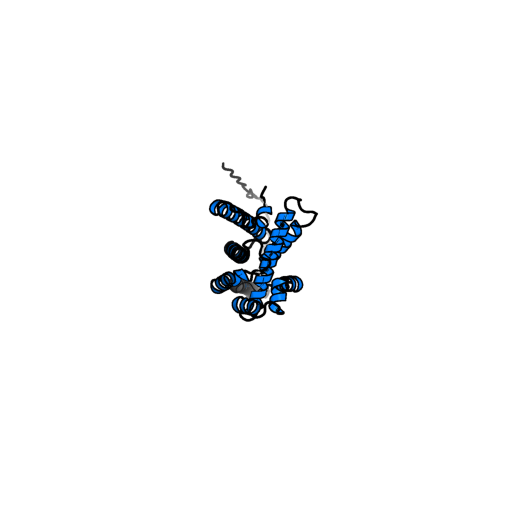A O 1
ATOM 1572 N N . ALA A 1 202 ? -20.500 -48.387 -12.085 1.00 95.19 202 ALA A N 1
ATOM 1573 C CA . ALA A 1 202 ? -19.540 -49.433 -12.435 1.00 95.19 202 ALA A CA 1
ATOM 1574 C C . ALA A 1 202 ? -19.698 -50.675 -11.541 1.00 95.19 202 ALA A C 1
ATOM 1576 O O . ALA A 1 202 ? -19.755 -51.799 -12.044 1.00 95.19 202 ALA A O 1
ATOM 1577 N N . ALA A 1 203 ? -19.846 -50.484 -10.227 1.00 94.75 203 ALA A N 1
ATOM 1578 C CA . ALA A 1 203 ? -20.085 -51.574 -9.284 1.00 94.75 203 ALA A CA 1
ATOM 1579 C C . ALA A 1 203 ? -21.386 -52.335 -9.598 1.00 94.75 203 ALA A C 1
ATOM 1581 O O . ALA A 1 203 ? -21.401 -53.566 -9.567 1.00 94.75 203 ALA A O 1
ATOM 1582 N N . LEU A 1 204 ? -22.457 -51.624 -9.966 1.00 94.44 204 LEU A N 1
ATOM 1583 C CA . LEU A 1 204 ? -23.726 -52.236 -10.359 1.00 94.44 204 LEU A CA 1
ATOM 1584 C C . LEU A 1 204 ? -23.593 -53.041 -11.661 1.00 94.44 204 LEU A C 1
ATOM 1586 O O . LEU A 1 204 ? -24.094 -54.161 -11.738 1.00 94.44 204 LEU A O 1
ATOM 1590 N N . GLN A 1 205 ? -22.889 -52.517 -12.669 1.00 93.38 205 GLN A N 1
ATOM 1591 C CA . GLN A 1 205 ? -22.629 -53.246 -13.918 1.00 93.38 205 GLN A CA 1
ATOM 1592 C C . GLN A 1 205 ? -21.815 -54.524 -13.685 1.00 93.38 205 GLN A C 1
ATOM 1594 O O . GLN A 1 205 ? -22.126 -55.566 -14.264 1.00 93.38 205 GLN A O 1
ATOM 1599 N N . ILE A 1 206 ? -20.804 -54.460 -12.815 1.00 92.50 206 ILE A N 1
ATOM 1600 C CA . ILE A 1 206 ? -20.023 -55.624 -12.388 1.00 92.50 206 ILE A CA 1
ATOM 1601 C C . ILE A 1 206 ? -20.945 -56.639 -11.703 1.00 92.50 206 ILE A C 1
ATOM 1603 O O . ILE A 1 206 ? -20.994 -57.794 -12.121 1.00 92.50 206 ILE A O 1
ATOM 1607 N N . ALA A 1 207 ? -21.730 -56.209 -10.713 1.00 89.81 207 ALA A N 1
ATOM 1608 C CA . ALA A 1 207 ? -22.647 -57.084 -9.989 1.00 89.81 207 ALA A CA 1
ATOM 1609 C C . ALA A 1 207 ? -23.653 -57.774 -10.923 1.00 89.81 207 ALA A C 1
ATOM 1611 O O . ALA A 1 207 ? -23.836 -58.981 -10.809 1.00 89.81 207 ALA A O 1
ATOM 1612 N N . MET A 1 208 ? -24.239 -57.047 -11.883 1.00 88.75 208 MET A N 1
ATOM 1613 C CA . MET A 1 208 ? -25.152 -57.616 -12.884 1.00 88.75 208 MET A CA 1
ATOM 1614 C C . MET A 1 208 ? -24.472 -58.654 -13.784 1.00 88.75 208 MET A C 1
ATOM 1616 O O . MET A 1 208 ? -25.068 -59.685 -14.084 1.00 88.75 208 MET A O 1
ATOM 1620 N N . ARG A 1 209 ? -23.217 -58.429 -14.198 1.00 83.44 209 ARG A N 1
ATOM 1621 C CA . ARG A 1 209 ? -22.469 -59.422 -14.991 1.00 83.44 209 ARG A CA 1
ATOM 1622 C C . ARG A 1 209 ? -22.225 -60.714 -14.216 1.00 83.44 209 ARG A C 1
ATOM 1624 O O . ARG A 1 209 ? -22.329 -61.788 -14.799 1.00 83.44 209 ARG A O 1
ATOM 1631 N N . TYR A 1 210 ? -21.929 -60.619 -12.922 1.00 82.00 210 TYR A N 1
ATOM 1632 C CA . TYR A 1 210 ? -21.665 -61.793 -12.087 1.00 82.00 210 TYR A CA 1
ATOM 1633 C C . TYR A 1 210 ? -22.943 -62.488 -11.591 1.00 82.00 210 TYR A C 1
ATOM 1635 O O . TYR A 1 210 ? -22.950 -63.710 -11.459 1.00 82.00 210 TYR A O 1
ATOM 1643 N N . SER A 1 211 ? -24.044 -61.763 -11.370 1.00 74.81 211 SER A N 1
ATOM 1644 C CA . SER A 1 211 ? -25.323 -62.351 -10.945 1.00 74.81 211 SER A CA 1
ATOM 1645 C C . SER A 1 211 ? -26.107 -63.013 -12.082 1.00 74.81 211 SER A C 1
ATOM 1647 O O . SER A 1 211 ? -26.926 -63.889 -11.817 1.00 74.81 211 SER A O 1
ATOM 1649 N N . LEU A 1 212 ? -25.828 -62.658 -13.341 1.00 63.06 212 LEU A N 1
ATOM 1650 C CA . LEU A 1 212 ? -26.402 -63.313 -14.523 1.00 63.06 212 LEU A CA 1
ATOM 1651 C C . LEU A 1 212 ? -25.622 -64.563 -14.980 1.00 63.06 212 LEU A C 1
ATOM 1653 O O . LEU A 1 212 ? -26.074 -65.252 -15.891 1.00 63.06 212 LEU A O 1
ATOM 1657 N N . PHE A 1 213 ? -24.494 -64.898 -14.339 1.00 59.00 213 PHE A N 1
ATOM 1658 C CA . PHE A 1 213 ? -23.649 -66.051 -14.687 1.00 59.00 213 PHE A CA 1
ATOM 1659 C C . PHE A 1 213 ? -23.632 -67.271 -13.727 1.00 59.00 213 PHE A C 1
ATOM 1661 O O . PHE A 1 213 ? -22.722 -68.089 -13.862 1.00 59.00 213 PHE A O 1
ATOM 1668 N N . PRO A 1 214 ? -24.583 -67.513 -12.795 1.00 54.75 214 PRO A N 1
ATOM 1669 C CA . PRO A 1 214 ? -24.518 -68.712 -11.951 1.00 54.75 214 PRO A CA 1
ATOM 1670 C C . PRO A 1 214 ? -25.013 -70.004 -12.641 1.00 54.75 214 PRO A C 1
ATOM 1672 O O . PRO A 1 214 ? -25.062 -71.046 -11.998 1.00 54.75 214 PRO A O 1
ATOM 1675 N N . GLY A 1 215 ? -25.380 -69.975 -13.931 1.00 55.41 215 GLY A N 1
ATOM 1676 C CA . GLY A 1 215 ? -26.111 -71.076 -14.582 1.00 55.41 215 GLY A CA 1
ATOM 1677 C C . GLY A 1 215 ? -25.365 -71.958 -15.595 1.00 55.41 215 GLY A C 1
ATOM 1678 O O . GLY A 1 215 ? -25.934 -72.957 -16.016 1.00 55.41 215 GLY A O 1
ATOM 1679 N N . LEU A 1 216 ? -24.132 -71.639 -16.014 1.00 54.25 216 LEU A N 1
ATOM 1680 C CA . LEU A 1 216 ? -23.492 -72.301 -17.175 1.00 54.25 216 LEU A CA 1
ATOM 1681 C C . LEU A 1 216 ? -22.384 -73.322 -16.848 1.00 54.25 216 LEU A C 1
ATOM 1683 O O . LEU A 1 216 ? -21.706 -73.796 -17.751 1.00 54.25 216 LEU A O 1
ATOM 1687 N N . MET A 1 217 ? -22.229 -73.705 -15.577 1.00 55.44 217 MET A N 1
ATOM 1688 C CA . MET A 1 217 ? -21.344 -74.809 -15.148 1.00 55.44 217 MET A CA 1
ATOM 1689 C C . MET A 1 217 ? -22.106 -75.931 -14.414 1.00 55.44 217 MET A C 1
ATOM 1691 O O . MET A 1 217 ? -21.505 -76.761 -13.737 1.00 55.44 217 MET A O 1
ATOM 1695 N N . GLY A 1 218 ? -23.438 -75.970 -14.538 1.00 56.22 218 GLY A N 1
ATOM 1696 C CA . GLY A 1 218 ? -24.259 -77.109 -14.125 1.00 56.22 218 GLY A CA 1
ATOM 1697 C C . GLY A 1 218 ? -24.437 -78.059 -15.303 1.00 56.22 218 GLY A C 1
ATOM 1698 O O . GLY A 1 218 ? -25.216 -77.768 -16.206 1.00 56.22 218 GLY A O 1
ATOM 1699 N N . GLY A 1 219 ? -23.675 -79.154 -15.311 1.00 58.69 219 GLY A N 1
ATOM 1700 C CA . GLY A 1 219 ? -23.650 -80.153 -16.378 1.00 58.69 219 GLY A CA 1
ATOM 1701 C C . GLY A 1 219 ? -25.040 -80.605 -16.823 1.00 58.69 219 GLY A C 1
ATOM 1702 O O . GLY A 1 219 ? -25.814 -81.159 -16.042 1.00 58.69 219 GLY A O 1
ATOM 1703 N N . VAL A 1 220 ? -25.331 -80.389 -18.104 1.00 52.12 220 VAL A N 1
ATOM 1704 C CA . VAL A 1 220 ? -26.434 -81.052 -18.797 1.00 52.12 220 VAL A CA 1
ATOM 1705 C C . VAL A 1 220 ? -26.000 -82.503 -19.035 1.00 52.12 220 VAL A C 1
ATOM 1707 O O . VAL A 1 220 ? -24.951 -82.707 -19.649 1.00 52.12 220 VAL A O 1
ATOM 1710 N N . PRO A 1 221 ? -26.743 -83.515 -18.548 1.00 53.28 221 PRO A N 1
ATOM 1711 C CA . PRO A 1 221 ? -26.456 -84.904 -18.865 1.00 53.28 221 PRO A CA 1
ATOM 1712 C C . PRO A 1 221 ? -26.615 -85.133 -20.369 1.00 53.28 221 PRO A C 1
ATOM 1714 O O . PRO A 1 221 ? -27.636 -84.802 -20.971 1.00 53.28 221 PRO A O 1
ATOM 1717 N N . GLU A 1 222 ? -25.556 -85.686 -20.941 1.00 50.47 222 GLU A N 1
ATOM 1718 C CA . GLU A 1 222 ? -25.364 -86.047 -22.339 1.00 50.47 222 GLU A CA 1
ATOM 1719 C C . GLU A 1 222 ? -26.478 -87.005 -22.822 1.00 50.47 222 GLU A C 1
ATOM 1721 O O . GLU A 1 222 ? -26.590 -88.123 -22.310 1.00 50.47 222 GLU A O 1
ATOM 1726 N N . PRO A 1 223 ? -27.339 -86.616 -23.783 1.00 53.09 223 PRO A N 1
ATOM 1727 C CA . PRO A 1 223 ? -28.192 -87.571 -24.472 1.00 53.09 223 PRO A CA 1
ATOM 1728 C C . PRO A 1 223 ? -27.349 -88.375 -25.467 1.00 53.09 223 PRO A C 1
ATOM 1730 O O . PRO A 1 223 ? -26.703 -87.819 -26.353 1.00 53.09 223 PRO A O 1
ATOM 1733 N N . ALA A 1 224 ? -27.381 -89.700 -25.315 1.00 52.56 224 ALA A N 1
ATOM 1734 C CA . ALA A 1 224 ? -26.748 -90.658 -26.209 1.00 52.56 224 ALA A CA 1
ATOM 1735 C C . ALA A 1 224 ? -27.204 -90.445 -27.662 1.00 52.56 224 ALA A C 1
ATOM 1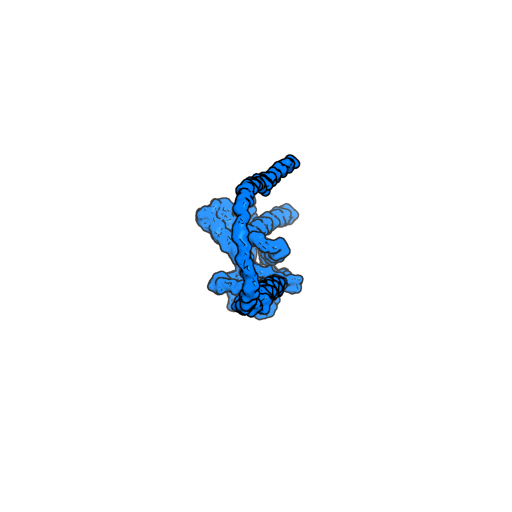737 O O . ALA A 1 224 ? -28.362 -90.695 -28.004 1.00 52.56 224 ALA A O 1
ATOM 1738 N N . VAL A 1 225 ? -26.278 -90.016 -28.520 1.00 51.84 225 VAL A N 1
ATOM 1739 C CA . VAL A 1 225 ? -26.462 -89.970 -29.972 1.00 51.84 225 VAL A CA 1
ATOM 1740 C C . VAL A 1 225 ? -25.440 -90.895 -30.624 1.00 51.84 225 VAL A C 1
ATOM 1742 O O . VAL A 1 225 ? -24.251 -90.876 -30.320 1.00 51.84 225 VAL A O 1
ATOM 1745 N N . ALA A 1 226 ? -25.984 -91.753 -31.480 1.00 47.28 226 ALA A N 1
ATOM 1746 C CA . ALA A 1 226 ? -25.337 -92.810 -32.236 1.00 47.28 226 ALA A CA 1
ATOM 1747 C C . ALA A 1 226 ? -24.229 -92.295 -33.186 1.00 47.28 226 ALA A C 1
ATOM 1749 O O . ALA A 1 226 ? -24.239 -91.124 -33.573 1.00 47.28 226 ALA A O 1
ATOM 1750 N N . PRO A 1 227 ? -23.288 -93.171 -33.588 1.00 47.84 227 PRO A N 1
ATOM 1751 C CA . PRO A 1 227 ? -22.108 -92.793 -34.350 1.00 47.84 227 PRO A CA 1
ATOM 1752 C C . PRO A 1 227 ? -22.468 -92.511 -35.811 1.00 47.84 227 PRO A C 1
ATOM 1754 O O . PRO A 1 227 ? -23.120 -93.325 -36.465 1.00 47.84 227 PRO A O 1
ATOM 1757 N N . VAL A 1 228 ? -21.989 -91.385 -36.339 1.00 49.78 228 VAL A N 1
ATOM 1758 C CA . VAL A 1 228 ? -21.900 -91.143 -37.784 1.00 49.78 228 VAL A CA 1
ATOM 1759 C C . VAL A 1 228 ? -20.472 -90.709 -38.092 1.00 49.78 228 VAL A C 1
ATOM 1761 O O . VAL A 1 228 ? -19.989 -89.684 -37.616 1.00 49.78 228 VAL A O 1
ATOM 1764 N N . GLU A 1 229 ? -19.796 -91.575 -38.835 1.00 42.31 229 GLU A N 1
ATOM 1765 C CA . GLU A 1 229 ? -18.437 -91.439 -39.353 1.00 42.31 229 GLU A CA 1
ATOM 1766 C C . GLU A 1 229 ? -18.391 -90.500 -40.590 1.00 42.31 229 GLU A C 1
ATOM 1768 O O . GLU A 1 229 ? -19.427 -89.992 -41.021 1.00 42.31 229 GLU A O 1
ATOM 1773 N N . PRO A 1 230 ? -17.202 -90.173 -41.129 1.00 50.88 230 PRO A N 1
ATOM 1774 C CA . PRO A 1 230 ? -16.760 -88.807 -41.361 1.00 50.88 230 PRO A CA 1
ATOM 1775 C C . PRO A 1 230 ? -17.024 -88.320 -42.790 1.00 50.88 230 PRO A C 1
ATOM 1777 O O . PRO A 1 230 ? -17.031 -89.096 -43.744 1.00 50.88 230 PRO A O 1
ATOM 1780 N N . MET A 1 231 ? -17.088 -86.999 -42.965 1.00 40.50 231 MET A N 1
ATOM 1781 C CA . MET A 1 231 ? -16.854 -86.385 -44.271 1.00 40.50 231 MET A CA 1
ATOM 1782 C C . MET A 1 231 ? -15.807 -85.278 -44.141 1.00 40.50 231 MET A C 1
ATOM 1784 O O . MET A 1 231 ? -15.994 -84.284 -43.445 1.00 40.50 231 MET A O 1
ATOM 1788 N N . GLN A 1 232 ? -14.662 -85.536 -44.770 1.00 43.44 232 GLN A N 1
ATOM 1789 C CA . GLN A 1 232 ? -13.542 -84.620 -44.943 1.00 43.44 232 GLN A CA 1
ATOM 1790 C C . GLN A 1 232 ? -13.794 -83.602 -46.069 1.00 43.44 232 GLN A C 1
ATOM 1792 O O . GLN A 1 232 ? -14.637 -83.825 -46.937 1.00 43.44 232 GLN A O 1
ATOM 1797 N N . ALA A 1 233 ? -12.894 -82.607 -46.095 1.00 37.78 233 ALA A N 1
ATOM 1798 C CA . ALA A 1 233 ? -12.614 -81.603 -47.131 1.00 37.78 233 ALA A CA 1
ATOM 1799 C C . ALA A 1 233 ? -13.513 -80.357 -47.038 1.00 37.78 233 ALA A C 1
ATOM 1801 O O . ALA A 1 233 ? -14.701 -80.464 -46.783 1.00 37.78 233 ALA A O 1
ATOM 1802 N N . SER A 1 234 ? -13.050 -79.119 -47.204 1.00 40.84 234 SER A N 1
ATOM 1803 C CA . SER A 1 234 ? -11.866 -78.532 -47.849 1.00 40.84 234 SER A CA 1
ATOM 1804 C C . SER A 1 234 ? -11.819 -77.072 -47.350 1.00 40.84 234 SER A C 1
ATOM 1806 O O . SER A 1 234 ? -12.872 -76.455 -47.250 1.00 40.84 234 SER A O 1
ATOM 1808 N N . LEU A 1 235 ? -10.710 -76.571 -46.795 1.00 42.09 235 LEU A N 1
ATOM 1809 C CA . LEU A 1 235 ? -9.746 -75.655 -47.439 1.00 42.09 235 LEU A CA 1
ATOM 1810 C C . LEU A 1 235 ? -10.329 -74.416 -48.155 1.00 42.09 235 LEU A C 1
ATOM 1812 O O . LEU A 1 235 ? -11.252 -74.536 -48.955 1.00 42.09 235 LEU A O 1
ATOM 1816 N N . VAL A 1 236 ? -9.586 -73.308 -47.982 1.00 41.66 236 VAL A N 1
ATOM 1817 C CA . VAL A 1 236 ? -9.645 -71.989 -48.656 1.00 41.66 236 VAL A CA 1
ATOM 1818 C C . VAL A 1 236 ? -10.617 -71.005 -47.986 1.00 41.66 236 VAL A C 1
ATOM 1820 O O . VAL A 1 236 ? -11.784 -71.314 -47.813 1.00 41.66 236 VAL A O 1
ATOM 1823 N N . GLY A 1 237 ? -10.236 -69.803 -47.556 1.00 37.94 237 GLY A N 1
ATOM 1824 C CA . GLY A 1 237 ? -9.028 -69.006 -47.763 1.00 37.94 237 GLY A CA 1
ATOM 1825 C C . GLY A 1 237 ? -9.433 -67.527 -47.772 1.00 37.94 237 GLY A C 1
ATOM 1826 O O . GLY A 1 237 ? -10.529 -67.226 -48.234 1.00 37.94 237 GLY A O 1
ATOM 1827 N N . ASP A 1 238 ? -8.527 -66.672 -47.285 1.00 40.88 238 ASP A N 1
ATOM 1828 C CA . ASP A 1 238 ? -8.368 -65.249 -47.629 1.00 40.88 238 ASP A CA 1
ATOM 1829 C C . ASP A 1 238 ? -9.523 -64.278 -47.291 1.00 40.88 238 ASP A C 1
ATOM 1831 O O . ASP A 1 238 ? -10.696 -64.600 -47.377 1.00 40.88 238 ASP A O 1
ATOM 1835 N N . ALA A 1 239 ? -9.339 -63.002 -46.972 1.00 43.25 239 ALA A N 1
ATOM 1836 C CA . ALA A 1 239 ? -8.242 -62.103 -46.629 1.00 43.25 239 ALA A CA 1
ATOM 1837 C C . ALA A 1 239 ? -8.904 -60.692 -46.558 1.00 43.25 239 ALA A C 1
ATOM 1839 O O . ALA A 1 239 ? -10.094 -60.561 -46.854 1.00 43.25 239 ALA A O 1
ATOM 1840 N N . TRP A 1 240 ? -8.099 -59.657 -46.287 1.00 44.25 240 TRP A N 1
ATOM 1841 C CA . TRP A 1 240 ? -8.372 -58.221 -46.513 1.00 44.25 240 TRP A CA 1
ATOM 1842 C C . TRP A 1 240 ? -9.243 -57.510 -45.458 1.00 44.25 240 TRP A C 1
ATOM 1844 O O . TRP A 1 240 ? -10.283 -58.006 -45.046 1.00 44.25 240 TRP A O 1
ATOM 1854 N N . SER A 1 241 ? -8.900 -56.311 -44.989 1.00 48.22 241 SER A N 1
ATOM 1855 C CA . SER A 1 241 ? -7.723 -55.465 -45.230 1.00 48.22 241 SER A CA 1
ATOM 1856 C C . SER A 1 241 ? -7.726 -54.320 -44.219 1.00 48.22 241 SER A C 1
ATOM 1858 O O . SER A 1 241 ? -8.778 -53.781 -43.879 1.00 48.22 241 SER A O 1
ATOM 1860 N N . GLU A 1 242 ? -6.527 -53.968 -43.769 1.00 48.66 242 GLU A N 1
ATOM 1861 C CA . GLU A 1 242 ? -6.179 -52.676 -43.190 1.00 48.66 242 GLU A CA 1
ATOM 1862 C C . GLU A 1 242 ? -6.329 -51.589 -44.258 1.00 48.66 242 GLU A C 1
ATOM 1864 O O . GLU A 1 242 ? -5.761 -51.739 -45.332 1.00 48.66 242 GLU A O 1
ATOM 1869 N N . GLU A 1 243 ? -7.051 -50.511 -43.962 1.00 47.12 243 GLU A N 1
ATOM 1870 C CA . GLU A 1 243 ? -6.825 -49.167 -44.509 1.00 47.12 243 GLU A CA 1
ATOM 1871 C C . GLU A 1 243 ? -7.774 -48.197 -43.790 1.00 47.12 243 GLU A C 1
ATOM 1873 O O . GLU A 1 243 ? -8.979 -48.424 -43.770 1.00 47.12 243 GLU A O 1
ATOM 1878 N N . ASP A 1 244 ? -7.199 -47.203 -43.100 1.00 44.31 244 ASP A N 1
ATOM 1879 C CA . ASP A 1 244 ? -7.727 -45.840 -42.882 1.00 44.31 244 ASP A CA 1
ATOM 1880 C C . ASP A 1 244 ? -7.189 -45.238 -41.574 1.00 44.31 244 ASP A C 1
ATOM 1882 O O . ASP A 1 244 ? -7.890 -45.082 -40.576 1.00 44.31 244 ASP A O 1
ATOM 1886 N N . PHE A 1 245 ? -5.916 -44.838 -41.590 1.00 42.84 245 PHE A N 1
ATOM 1887 C CA . PHE A 1 245 ? -5.422 -43.790 -40.697 1.00 42.84 245 PHE A CA 1
ATOM 1888 C C . PHE A 1 245 ? -4.476 -42.864 -41.466 1.00 42.84 245 PHE A C 1
ATOM 1890 O O . PHE A 1 245 ? -3.296 -43.154 -41.644 1.00 42.84 245 PHE A O 1
ATOM 1897 N N . ALA A 1 246 ? -5.001 -41.712 -41.885 1.00 47.09 246 ALA A N 1
ATOM 1898 C CA . ALA A 1 246 ? -4.218 -40.550 -42.287 1.00 47.09 246 ALA A CA 1
ATOM 1899 C C . ALA A 1 246 ? -4.704 -39.318 -41.499 1.00 47.09 246 ALA A C 1
ATOM 1901 O O . ALA A 1 246 ? -5.910 -39.070 -41.455 1.00 47.09 246 ALA A O 1
ATOM 1902 N N . PRO A 1 247 ? -3.808 -38.524 -40.883 1.00 50.84 247 PRO A N 1
ATOM 1903 C CA . PRO A 1 247 ? -4.164 -37.245 -40.284 1.00 50.84 247 PRO A CA 1
ATOM 1904 C C . PRO A 1 247 ? -3.899 -36.090 -41.262 1.00 50.84 247 PRO A C 1
ATOM 1906 O O . PRO A 1 247 ? -2.781 -35.913 -41.744 1.00 50.84 247 PRO A O 1
ATOM 1909 N N . SER A 1 248 ? -4.910 -35.259 -41.524 1.00 53.56 248 SER A N 1
ATOM 1910 C CA . SER A 1 248 ? -4.739 -33.989 -42.237 1.00 53.56 248 SER A C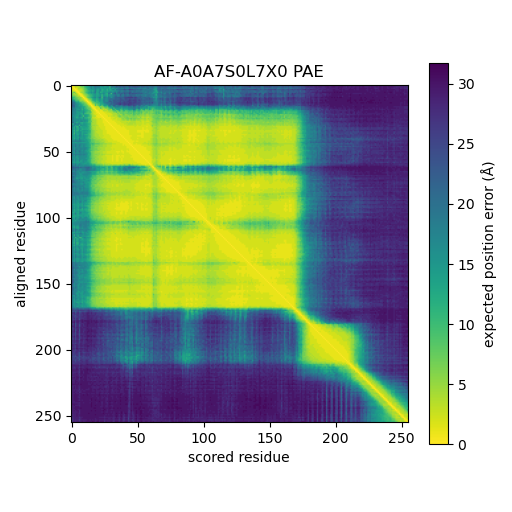A 1
ATOM 1911 C C . SER A 1 248 ? -4.428 -32.859 -41.254 1.00 53.56 248 SER A C 1
ATOM 1913 O O . SER A 1 248 ? -5.280 -32.456 -40.459 1.00 53.56 248 SER A O 1
ATOM 1915 N N . SER A 1 249 ? -3.213 -32.326 -41.338 1.00 50.75 249 SER A N 1
ATOM 1916 C CA . SER A 1 249 ? -2.844 -31.002 -40.845 1.00 50.75 249 SER A CA 1
ATOM 1917 C C . SER A 1 249 ? -3.482 -29.922 -41.724 1.00 50.75 249 SER A C 1
ATOM 1919 O O . SER A 1 249 ? -3.510 -30.045 -42.947 1.00 50.75 249 SER A O 1
ATOM 1921 N N . ASN A 1 250 ? -3.969 -28.837 -41.117 1.00 56.28 250 ASN A N 1
ATOM 1922 C CA . ASN A 1 250 ? -4.281 -27.617 -41.856 1.00 56.28 250 ASN A CA 1
ATOM 1923 C C . ASN A 1 250 ? -3.732 -26.399 -41.108 1.00 56.28 250 ASN A C 1
ATOM 1925 O O . ASN A 1 250 ? -4.194 -26.035 -40.029 1.00 56.28 250 ASN A O 1
ATOM 1929 N N . SER A 1 251 ? -2.702 -25.811 -41.703 1.00 53.84 251 SER A N 1
ATOM 1930 C CA . SER A 1 251 ? -2.099 -24.525 -41.379 1.00 53.84 251 SER A CA 1
ATOM 1931 C C . SER A 1 251 ? -2.737 -23.448 -42.258 1.00 53.84 251 SER A C 1
ATOM 1933 O O . SER A 1 251 ? -2.643 -23.532 -43.481 1.00 53.84 251 SER A O 1
ATOM 1935 N N . GLY A 1 252 ? -3.348 -22.430 -41.652 1.00 53.25 252 GLY A N 1
ATOM 1936 C CA . GLY A 1 252 ? -3.915 -21.277 -42.353 1.00 53.25 252 GLY A CA 1
ATOM 1937 C C . GLY A 1 252 ? -3.376 -19.963 -41.797 1.00 53.25 252 GLY A C 1
ATOM 1938 O O . GLY A 1 252 ? -3.841 -19.493 -40.765 1.00 53.25 252 GLY A O 1
ATOM 1939 N N . MET A 1 253 ? -2.390 -19.400 -42.498 1.00 55.44 253 MET A N 1
ATOM 1940 C CA . MET A 1 253 ? -1.921 -18.013 -42.414 1.00 55.44 253 MET A CA 1
ATOM 1941 C C . MET A 1 253 ? -2.897 -17.069 -43.141 1.00 55.44 253 MET A C 1
ATOM 1943 O O . MET A 1 253 ? -3.386 -17.402 -44.217 1.00 55.44 253 MET A O 1
ATOM 1947 N N . GLY A 1 254 ? -3.088 -15.865 -42.603 1.00 58.09 254 GLY A N 1
ATOM 1948 C CA . GLY A 1 254 ? -3.584 -14.662 -43.291 1.00 58.09 254 GLY A CA 1
ATOM 1949 C C . GLY A 1 254 ? -3.208 -13.464 -42.411 1.00 58.09 254 GLY A C 1
ATOM 1950 O O . GLY A 1 254 ? -3.536 -13.486 -41.229 1.00 58.09 254 GLY A O 1
ATOM 1951 N N . ALA A 1 255 ? -2.223 -12.649 -42.803 1.00 61.91 255 ALA A N 1
ATOM 1952 C CA . ALA A 1 255 ? -2.311 -11.494 -43.710 1.00 61.91 255 ALA A CA 1
ATOM 1953 C C . ALA A 1 255 ? -3.017 -10.301 -43.051 1.00 61.91 255 ALA A C 1
ATOM 1955 O O . ALA A 1 255 ? -4.244 -10.389 -42.838 1.00 61.91 255 ALA A O 1
#

Solvent-accessible surface area (backbone atoms only — not comparable to full-atom values): 15496 Å² total; per-residue (Å²): 135,85,77,68,68,64,61,79,65,74,79,90,70,91,59,62,68,66,60,57,48,52,53,51,51,53,54,50,53,51,53,52,51,50,50,51,50,48,38,39,71,58,32,76,86,59,52,69,69,56,52,51,47,41,52,51,54,48,55,58,59,56,88,66,82,67,86,57,49,72,93,37,38,70,55,51,35,50,46,52,77,75,39,83,74,65,76,64,65,61,45,51,38,33,23,52,54,18,48,60,35,39,38,90,89,31,61,82,83,45,19,68,56,17,48,49,49,23,52,52,29,46,54,43,43,20,51,51,45,40,31,72,71,33,82,75,23,47,57,45,45,49,50,48,28,67,75,34,63,87,31,74,65,21,48,32,60,61,66,41,43,39,27,51,48,42,66,73,66,67,50,74,79,74,74,68,74,74,77,58,60,54,55,54,49,48,52,51,50,53,51,53,53,50,53,51,52,52,50,52,50,50,53,49,55,52,49,53,59,59,70,73,55,83,70,84,84,67,81,75,83,81,77,92,74,82,92,78,85,87,86,84,87,78,86,89,77,92,79,90,79,93,85,91,87,82,87,83,84,84,89,83,88,82,135

Foldseek 3Di:
DDPPVLLPPDPDDDDDPVVNVVSLVVSLVVLLVVLLVLLCVLPVPDDPVLSVLLSLLLVLQDRGDDLARLVSLVSNVVSVVVDPHHWLVSLVSQLVSLVVCLDPPHDPVRNVSSVVSNVSSLNSQLQSQQQVPPPPGSVVLSVVCVVCVVDPSNCCSSVSVSSVVCVVVVHPRPPDDCVPVVVVVVVVVVVVVVVVVVVVVVVVVVVVVVVVPPPDPPDDPDDDDDDDDDDDDDDDDDDDDDDDDDDDDDDDDDD

Sequence (255 aa):
MVDYSRWDKLDDDEADATEVYAARLSSHNESMSVIASWLKEANPDLPDEQVTGMLRFIATQHRGTQKNNVPRAQEIIALQKSRPLPPMLPLLHLFDRARELSTEDAPAEERPKATRIANVALSAINTLYACQHYEGGAEALFDAVRRDPDGPIANKYVGMGFAKECLDSGCPEVAAPPNESWIRKLGKALLWQSLLSLFTMAALQIAMRYSLFPGLMGGVPEPAVAPVEPMQASLVGDAWSEEDFAPSSNSGMGA

Organism: NCBI:txid221442

Secondary structure (DSSP, 8-state):
---GGGGT---S----HHHHHHHHHHHHHHHHHHHHHHHHHH-TT--HHHHHHHHHHHHHH-SSS-SSSGGGHHHHHHHHHHSPPPPSHHHHHHHHHHHHTTSTTS-TTTHHHHHHHHHHHHHHHHHHHHHHHSTTHHHHHHHHHHH-TTSHHHHHHHTTHHHHHHHHTT-------TTTHHHHHHHHHHHHHHHHHHHHHHHHHHHHHHHT-TTSSSPPP----------------------------------

Mean predicted aligned error: 16.11 Å

Radius of gyration: 36.39 Å; Cα contacts (8 Å, |Δi|>4): 168; chains: 1; bounding box: 52×125×70 Å

pLDDT: mean 78.47, std 19.92, range [37.34, 97.38]